Protein AF-A0A539ECC3-F1 (afdb_monomer)

Radius of gyration: 18.72 Å; Cα contacts (8 Å, |Δi|>4): 540; chains: 1; bounding box: 49×41×47 Å

Foldseek 3Di:
DPQPAQAFAPQVVVCVQQVHGADEAEAALLQAAPPPPDQPPDLQSQANCLRPVCRSVDDQLLVSVVVRVVVPPPDDDVQHQYEYEHEEHYPDAGDLVSVLSSLVSNVVHGNDQEYEYEYAPVNPDQSNQVSQLVSQDVRHAYEYEHAAQDQEDDPPGDPRHAYEYEAEQLDAFDPCSVVGDHLVRVLVSCQVHVGQEYEYEDNFDFAPDPSVVCVVVVNTDAQDLLNLLLSVLVSQLAHDSSYHYNQYDYSHDLVGTPDDPCSNPSVVSSVSNRVSCVVVVHHGPNNHD

pLDDT: mean 84.28, std 15.39, range [36.94, 98.12]

Nearest PDB structures (foldseek):
  6iaz-assembly1_A  TM=5.451E-01  e=3.038E-06  Methanocaldococcus infernus
  8ptx-assembly1_C  TM=6.416E-01  e=3.237E-05  Homo sapiens
  8avg-assembly1_C  TM=6.489E-01  e=8.435E-05  Mus musculus
  8pty-assembly1_C  TM=5.815E-01  e=1.843E-05  Homo sapiens

Secondary structure (DSSP, 8-state):
-----SS-BHHHHHHHHHSSPPEEEE---S---SS-PPTTSSHHHHHHHHH-TTTTSS--HHHHHHHHHHH--S---SS--EEEEE----SSPPPHHHHHHHHHHHTTSTTEEEEEEEE-GGG--HHHHHHHHTT-BTTBEEEEEESS--S---TT--TTSEEEEEE--S--SSTTTTSSPPHHHHHHHHHHH--SEEEEEP--EETTSHHHHHHHTT-S----HHHHHHHHHHHHHTS-TTSEEEEEE-SS-GGGEEE-GGGG-HHHHHHHHHHHHHHTT--TTTT--

Solvent-accessible surface area (backbone atoms only — not comparable to full-atom values): 15911 Å² total; per-residue (Å²): 130,87,76,85,74,44,54,46,42,40,70,59,50,48,21,66,75,70,74,45,75,59,49,77,43,71,39,48,59,52,58,60,40,79,67,83,66,66,90,63,80,41,58,52,52,40,32,41,36,67,53,24,80,49,66,54,76,50,69,58,45,37,52,45,50,53,51,56,56,64,67,59,81,71,77,84,58,98,72,50,41,24,30,39,32,29,61,54,54,42,89,51,80,74,57,67,69,55,53,49,54,32,50,62,34,42,70,73,37,84,41,59,31,31,40,39,45,33,39,52,49,94,56,69,41,66,68,54,43,55,58,51,37,73,69,40,48,97,78,24,52,33,29,48,30,23,65,39,70,62,98,64,73,70,94,82,59,52,85,81,39,41,36,30,28,24,38,49,59,46,62,49,62,53,99,51,32,86,74,38,44,47,32,66,53,40,21,50,48,48,56,73,60,61,43,49,28,40,27,33,49,56,52,66,33,44,65,91,41,75,60,29,57,36,43,78,68,69,73,37,71,80,70,50,68,67,60,52,15,42,51,50,29,62,27,37,20,36,24,56,62,80,34,25,35,38,84,70,34,76,85,47,35,74,95,41,51,75,25,45,76,64,77,79,38,62,68,61,50,55,51,42,27,44,49,38,19,54,78,66,78,44,33,38,24,74,62,40,129

Sequence (289 aa):
MKVDRRYHLFSDYLRTRFGDRLQRVTISGGLVCPADPEPGACDYCRISRAADPTWGRGAPPHEQIRRAVNFSKRKHHPEPHLQITIPRHTAAPPPLDHIEATLESIIRTPGVSVISFWTRTAWATHEVGLLLSRYVIPGRDIWLEVDEAPDSWPSDRPESLFYGVQVDLGLGPAPGAANGHSHELSAALVQQLKPNAVGIKAPAVVAGTAEARLWEAGKLPDVELEQFADRAAEFLERISREVVVNPLVLNAPFDSIVGPAWVHNRQKVEEAINLALEARGAVQGGKAG

Mean predicted aligned error: 6.95 Å

Structure (mmCIF, N/CA/C/O backbone):
data_AF-A0A539ECC3-F1
#
_entry.id   AF-A0A539ECC3-F1
#
loop_
_atom_site.group_PDB
_atom_site.id
_atom_site.type_symbol
_atom_site.label_atom_id
_atom_site.label_alt_id
_atom_site.label_comp_id
_atom_site.label_asym_id
_atom_site.label_entity_id
_atom_site.label_seq_id
_atom_site.pdbx_PDB_ins_code
_atom_site.Cartn_x
_atom_site.Cartn_y
_atom_site.Cartn_z
_atom_site.occupancy
_atom_site.B_iso_or_equiv
_atom_site.auth_seq_id
_atom_site.auth_comp_id
_atom_site.auth_asym_id
_atom_site.auth_atom_id
_atom_site.pdbx_PDB_model_num
ATOM 1 N N . MET A 1 1 ? -26.006 -7.488 3.683 1.00 37.28 1 MET A N 1
ATOM 2 C CA . MET A 1 1 ? -26.236 -6.097 4.127 1.00 37.28 1 MET A CA 1
ATOM 3 C C . MET A 1 1 ? -25.023 -5.291 3.677 1.00 37.28 1 MET A C 1
ATOM 5 O O . MET A 1 1 ? -23.920 -5.766 3.910 1.00 37.28 1 MET A O 1
ATOM 9 N N . LYS A 1 2 ? -25.179 -4.188 2.929 1.00 46.72 2 LYS A N 1
ATOM 10 C CA . LYS A 1 2 ? -24.033 -3.328 2.576 1.00 46.72 2 LYS A CA 1
ATOM 11 C C . LYS A 1 2 ? -23.577 -2.674 3.881 1.00 46.72 2 LYS A C 1
ATOM 13 O O . LYS A 1 2 ? -24.352 -1.926 4.462 1.00 46.72 2 LYS A O 1
ATOM 18 N N . VAL A 1 3 ? -22.398 -3.042 4.370 1.00 57.78 3 VAL A N 1
ATOM 19 C CA . VAL A 1 3 ? -21.787 -2.395 5.534 1.00 57.78 3 VAL A CA 1
ATOM 20 C C . VAL A 1 3 ? -21.547 -0.935 5.154 1.00 57.78 3 VAL A C 1
ATOM 22 O O . VAL A 1 3 ? -20.940 -0.678 4.112 1.00 57.78 3 VAL A O 1
ATOM 25 N N . ASP A 1 4 ? -22.070 0.001 5.943 1.00 76.06 4 ASP A N 1
ATOM 26 C CA . ASP A 1 4 ? -21.768 1.419 5.762 1.00 76.06 4 ASP A CA 1
ATOM 27 C C . ASP A 1 4 ? -20.286 1.627 6.095 1.00 76.06 4 ASP A C 1
ATOM 29 O O . ASP A 1 4 ? -19.858 1.414 7.236 1.00 76.06 4 ASP A O 1
ATOM 33 N N . ARG A 1 5 ? -19.475 1.904 5.068 1.00 86.62 5 ARG A N 1
ATOM 34 C CA . ARG A 1 5 ? -18.021 1.963 5.221 1.00 86.62 5 ARG A CA 1
ATOM 35 C C . ARG A 1 5 ? -17.627 3.286 5.861 1.00 86.62 5 ARG A C 1
ATOM 37 O O . ARG A 1 5 ? -17.858 4.355 5.306 1.00 86.62 5 ARG A O 1
ATOM 44 N N . ARG A 1 6 ? -16.941 3.200 6.999 1.00 95.44 6 ARG A N 1
ATOM 45 C CA . ARG A 1 6 ? -16.509 4.354 7.805 1.00 95.44 6 ARG A CA 1
ATOM 46 C C . ARG A 1 6 ? -15.153 4.935 7.392 1.00 95.44 6 ARG A C 1
ATOM 48 O O . ARG A 1 6 ? -14.667 5.865 8.033 1.00 95.44 6 ARG A O 1
ATOM 55 N N . TYR A 1 7 ? -14.541 4.401 6.337 1.00 96.75 7 TYR A N 1
ATOM 56 C CA . TYR A 1 7 ? -13.246 4.824 5.806 1.00 96.75 7 TYR A CA 1
ATOM 57 C C . TYR A 1 7 ? -13.187 4.652 4.279 1.00 96.75 7 TYR A C 1
ATOM 59 O O . TYR A 1 7 ? -13.938 3.869 3.691 1.00 96.75 7 TYR A O 1
ATOM 67 N N . HIS A 1 8 ? -12.298 5.398 3.626 1.00 96.12 8 HIS A N 1
ATOM 68 C CA . HIS A 1 8 ? -12.211 5.513 2.174 1.00 96.12 8 HIS A CA 1
ATOM 69 C C . HIS A 1 8 ? -11.395 4.359 1.582 1.00 96.12 8 HIS A C 1
ATOM 71 O O . HIS A 1 8 ? -10.190 4.461 1.369 1.00 96.12 8 HIS A O 1
ATOM 77 N N . LEU A 1 9 ? -12.039 3.217 1.338 1.00 96.25 9 LEU A N 1
ATOM 78 C CA . LEU A 1 9 ? -11.343 2.031 0.842 1.00 96.25 9 LEU A CA 1
ATOM 79 C C . LEU A 1 9 ? -10.807 2.221 -0.587 1.00 96.25 9 LEU A C 1
ATOM 81 O O . LEU A 1 9 ? -11.535 2.615 -1.497 1.00 96.25 9 LEU A O 1
ATOM 85 N N . PHE A 1 10 ? -9.558 1.807 -0.814 1.00 95.44 10 PHE A N 1
ATOM 86 C CA . PHE A 1 10 ? -8.890 1.927 -2.110 1.00 95.44 10 PHE A CA 1
ATOM 87 C C . PHE A 1 10 ? -9.624 1.213 -3.260 1.00 95.44 10 PHE A C 1
ATOM 89 O O . PHE A 1 10 ? -9.723 1.748 -4.360 1.00 95.44 10 PHE A O 1
ATOM 96 N N . SER A 1 11 ? -10.194 0.027 -3.035 1.00 92.81 11 SER A N 1
ATOM 97 C CA . SER A 1 11 ? -10.937 -0.676 -4.092 1.00 92.81 11 SER A CA 1
ATOM 98 C C . SER A 1 11 ? -12.259 0.008 -4.456 1.00 92.81 11 SER A C 1
ATOM 100 O O . SER A 1 11 ? -12.670 -0.061 -5.615 1.00 92.81 11 SER A O 1
ATOM 102 N N . ASP A 1 12 ? -12.902 0.694 -3.507 1.00 93.62 12 ASP A N 1
ATOM 103 C CA . ASP A 1 12 ? -14.116 1.472 -3.767 1.00 93.62 12 ASP A CA 1
ATOM 104 C C . ASP A 1 12 ? -13.785 2.792 -4.476 1.00 93.62 12 ASP A C 1
ATOM 106 O O . ASP A 1 12 ? -14.498 3.173 -5.408 1.00 93.62 12 ASP A O 1
ATOM 110 N N . TYR A 1 13 ? -12.658 3.425 -4.129 1.00 95.31 13 TYR A N 1
ATOM 111 C CA . TYR A 1 13 ? -12.102 4.548 -4.887 1.00 95.31 13 TYR A CA 1
ATOM 112 C C . TYR A 1 13 ? -11.865 4.170 -6.355 1.00 95.31 13 TYR A C 1
ATOM 114 O O . TYR A 1 13 ? -12.381 4.831 -7.255 1.00 95.31 13 TYR A O 1
ATOM 122 N N . LEU A 1 14 ? -11.144 3.071 -6.609 1.00 95.00 14 LEU A N 1
ATOM 123 C CA . LEU A 1 14 ? -10.832 2.629 -7.971 1.00 95.00 14 LEU A CA 1
ATOM 124 C C . LEU A 1 14 ? -12.102 2.285 -8.757 1.00 95.00 14 LEU A C 1
ATOM 126 O O . LEU A 1 14 ? -12.241 2.700 -9.905 1.00 95.00 14 LEU A O 1
ATOM 130 N N . ARG A 1 15 ? -13.066 1.597 -8.132 1.00 92.81 15 ARG A N 1
ATOM 131 C CA . ARG A 1 15 ? -14.358 1.315 -8.771 1.00 92.81 15 ARG A CA 1
ATOM 132 C C . ARG A 1 15 ? -15.098 2.595 -9.153 1.00 92.81 15 ARG A C 1
ATOM 134 O O . ARG A 1 15 ? -15.663 2.669 -10.236 1.00 92.81 15 ARG A O 1
ATOM 141 N N . THR A 1 16 ? -15.105 3.588 -8.270 1.00 93.69 16 THR A N 1
ATOM 142 C CA . THR A 1 16 ? -15.772 4.871 -8.526 1.00 93.69 16 THR A CA 1
ATOM 143 C C . THR A 1 16 ? -15.083 5.631 -9.657 1.00 93.69 16 THR A C 1
ATOM 145 O O . THR A 1 16 ? -15.748 6.168 -10.536 1.00 93.69 16 THR A O 1
ATOM 148 N N . ARG A 1 17 ? -13.747 5.635 -9.663 1.00 93.50 17 ARG A N 1
ATOM 149 C CA . ARG A 1 17 ? -12.928 6.356 -10.640 1.00 93.50 17 ARG A CA 1
ATOM 150 C C . ARG A 1 17 ? -13.009 5.781 -12.053 1.00 93.50 17 ARG A C 1
ATOM 152 O O . ARG A 1 17 ? -13.053 6.549 -13.007 1.00 93.50 17 ARG A O 1
ATOM 159 N N . PHE A 1 18 ? -13.016 4.458 -12.184 1.00 93.06 18 PHE A N 1
ATOM 160 C CA . PHE A 1 18 ? -13.001 3.778 -13.485 1.00 93.06 18 PHE A CA 1
ATOM 161 C C . PHE A 1 18 ? -14.372 3.231 -13.904 1.00 93.06 18 PHE A C 1
ATOM 163 O O . PHE A 1 18 ? -14.497 2.660 -14.979 1.00 93.06 18 PHE A O 1
ATOM 170 N N . GLY A 1 19 ? -15.406 3.400 -13.074 1.00 91.06 19 GLY A N 1
ATOM 171 C CA . GLY A 1 19 ? -16.780 2.980 -13.365 1.00 91.06 19 GLY A CA 1
ATOM 172 C C . GLY A 1 19 ? -17.059 1.483 -13.183 1.00 91.06 19 GLY A C 1
ATOM 173 O O . GLY A 1 19 ? -18.222 1.086 -13.192 1.00 91.06 19 GLY A O 1
ATOM 174 N N . ASP A 1 20 ? -16.036 0.650 -12.967 1.00 89.06 20 ASP A N 1
ATOM 175 C CA . ASP A 1 20 ? -16.184 -0.791 -12.738 1.00 89.06 20 ASP A CA 1
ATOM 176 C C . ASP A 1 20 ? -15.081 -1.346 -11.818 1.00 89.06 20 ASP A C 1
ATOM 178 O O . ASP A 1 20 ? -14.103 -0.679 -11.485 1.00 89.06 20 ASP A O 1
ATOM 182 N N . ARG A 1 21 ? -15.235 -2.588 -11.354 1.00 88.75 21 ARG A N 1
ATOM 183 C CA . ARG A 1 21 ? -14.239 -3.286 -10.542 1.00 88.75 21 ARG A CA 1
ATOM 184 C C . ARG A 1 21 ? -12.997 -3.604 -11.374 1.00 88.75 21 ARG A C 1
ATOM 186 O O . ARG A 1 21 ? -13.075 -4.336 -12.356 1.00 88.75 21 ARG A O 1
ATOM 193 N N . LEU A 1 22 ? -11.835 -3.200 -10.870 1.00 91.19 22 LEU A N 1
ATOM 194 C CA . LEU A 1 22 ? -10.554 -3.583 -11.455 1.00 91.19 22 LEU A CA 1
ATOM 195 C C . LEU A 1 22 ? -10.175 -5.021 -11.070 1.00 91.19 22 LEU A C 1
ATOM 197 O O . LEU A 1 22 ? -10.243 -5.409 -9.899 1.00 91.19 22 LEU A O 1
ATOM 201 N N . GLN A 1 23 ? -9.732 -5.811 -12.046 1.00 90.12 23 GLN A N 1
ATOM 202 C CA . GLN A 1 23 ? -9.037 -7.071 -11.800 1.00 90.12 23 GLN A CA 1
ATOM 203 C C . GLN A 1 23 ? -7.577 -6.770 -11.463 1.00 90.12 23 GLN A C 1
ATOM 205 O O . GLN A 1 23 ? -6.833 -6.232 -12.283 1.00 90.12 23 GLN A O 1
ATOM 210 N N . ARG A 1 24 ? -7.155 -7.145 -10.254 1.00 89.69 24 ARG A N 1
ATOM 211 C CA . ARG A 1 24 ? -5.758 -7.014 -9.845 1.00 89.69 24 ARG A CA 1
ATOM 212 C C . ARG A 1 24 ? -4.924 -8.146 -10.433 1.00 89.69 24 ARG A C 1
ATOM 214 O O . ARG A 1 24 ? -5.290 -9.315 -10.312 1.00 89.69 24 ARG A O 1
ATOM 221 N N . VAL A 1 25 ? -3.800 -7.787 -11.035 1.00 89.12 25 VAL A N 1
ATOM 222 C CA . VAL A 1 25 ? -2.808 -8.710 -11.577 1.00 89.12 25 VAL A CA 1
ATOM 223 C C . VAL A 1 25 ? -1.447 -8.304 -11.033 1.00 89.12 25 VAL A C 1
ATOM 225 O O . VAL A 1 25 ? -0.961 -7.211 -11.309 1.00 89.12 25 VAL A O 1
ATOM 228 N N . THR A 1 26 ? -0.834 -9.185 -10.252 1.00 87.00 26 THR A N 1
ATOM 229 C CA . THR A 1 26 ? 0.534 -8.999 -9.764 1.00 87.00 26 THR A CA 1
ATOM 230 C C . THR A 1 26 ? 1.491 -9.670 -10.738 1.00 87.00 26 THR A C 1
ATOM 232 O O . THR A 1 26 ? 1.274 -10.827 -11.095 1.00 87.00 26 THR A O 1
ATOM 235 N N . ILE A 1 27 ? 2.531 -8.959 -11.165 1.00 85.06 27 ILE A N 1
ATOM 236 C CA . ILE A 1 27 ? 3.562 -9.488 -12.066 1.00 85.06 27 ILE A CA 1
ATOM 237 C C . ILE A 1 27 ? 4.947 -9.205 -11.506 1.00 85.06 27 ILE A C 1
ATOM 239 O O . ILE A 1 27 ? 5.128 -8.255 -10.752 1.00 85.06 27 ILE A O 1
ATOM 243 N N . SER A 1 28 ? 5.941 -9.972 -11.939 1.00 77.44 28 SER A N 1
ATOM 244 C CA . SER A 1 28 ? 7.324 -9.521 -11.858 1.00 77.44 28 SER A CA 1
ATOM 245 C C . SER A 1 28 ? 7.576 -8.514 -12.957 1.00 77.44 28 SER A C 1
ATOM 247 O O . SER A 1 28 ? 7.447 -8.830 -14.141 1.00 77.44 28 SER A O 1
ATOM 249 N N . GLY A 1 29 ? 7.978 -7.303 -12.576 1.00 71.25 29 GLY A N 1
ATOM 250 C CA . GLY A 1 29 ? 8.421 -6.288 -13.533 1.00 71.25 29 GLY A CA 1
ATOM 251 C C . GLY A 1 29 ? 9.675 -6.694 -14.323 1.00 71.25 29 GLY A C 1
ATOM 252 O O . GLY A 1 29 ? 10.209 -5.888 -15.068 1.00 71.25 29 GLY A O 1
ATOM 253 N N . GLY A 1 30 ? 10.212 -7.907 -14.138 1.00 63.94 30 GLY A N 1
ATOM 254 C CA . GLY A 1 30 ? 11.493 -8.321 -14.711 1.00 63.94 30 GLY A CA 1
ATOM 255 C C . GLY A 1 30 ? 12.685 -7.586 -14.093 1.00 63.94 30 GLY A C 1
ATOM 256 O O . GLY A 1 30 ? 13.795 -7.708 -14.593 1.00 63.94 30 GLY A O 1
ATOM 257 N N . LEU A 1 31 ? 12.457 -6.812 -13.028 1.00 64.00 31 LEU A N 1
ATOM 258 C CA . LEU A 1 31 ? 13.454 -6.043 -12.292 1.00 64.00 31 LEU A CA 1
ATOM 259 C C . LEU A 1 31 ? 14.265 -7.026 -11.436 1.00 64.00 31 LEU A C 1
ATOM 261 O O . LEU A 1 31 ? 13.856 -7.389 -10.331 1.00 64.00 31 LEU A O 1
ATOM 265 N N . VAL A 1 32 ? 15.374 -7.528 -11.978 1.00 55.41 32 VAL A N 1
ATOM 266 C CA . VAL A 1 32 ? 16.219 -8.516 -11.294 1.00 55.41 32 VAL A CA 1
ATOM 267 C C . VAL A 1 32 ? 17.045 -7.819 -10.217 1.00 55.41 32 VAL A C 1
ATOM 269 O O . VAL A 1 32 ? 17.655 -6.778 -10.449 1.00 55.41 32 VAL A O 1
ATOM 272 N N . CYS A 1 33 ? 17.058 -8.388 -9.013 1.00 53.94 33 CYS A N 1
ATOM 273 C CA . CYS A 1 33 ? 17.937 -7.927 -7.946 1.00 53.94 33 CYS A CA 1
ATOM 274 C C . CYS A 1 33 ? 19.409 -8.056 -8.387 1.00 53.94 33 CYS A C 1
ATOM 276 O O . CYS A 1 33 ? 19.789 -9.139 -8.823 1.00 53.94 33 CYS A O 1
ATOM 278 N N . PRO A 1 34 ? 20.239 -7.001 -8.279 1.00 52.62 34 PRO A N 1
ATOM 279 C CA . PRO A 1 34 ? 21.637 -7.074 -8.710 1.00 52.62 34 PRO A CA 1
ATOM 280 C C . PRO A 1 34 ? 22.526 -7.820 -7.715 1.00 52.62 34 PRO A C 1
ATOM 282 O O . PRO A 1 34 ? 23.537 -8.396 -8.106 1.00 52.62 34 PRO A O 1
ATOM 285 N N . ALA A 1 35 ? 22.142 -7.852 -6.435 1.00 50.84 35 ALA A N 1
ATOM 286 C CA . ALA A 1 35 ? 22.628 -8.906 -5.564 1.00 50.84 35 ALA A CA 1
ATOM 287 C C . ALA A 1 35 ? 22.011 -10.211 -6.080 1.00 50.84 35 ALA A C 1
ATOM 289 O O . ALA A 1 35 ? 20.793 -10.269 -6.248 1.00 50.84 35 ALA A O 1
ATOM 290 N N . ASP A 1 36 ? 22.825 -11.231 -6.315 1.00 52.00 36 ASP A N 1
ATOM 291 C CA . ASP A 1 36 ? 22.389 -12.614 -6.516 1.00 52.00 36 ASP A CA 1
ATOM 292 C C . ASP A 1 36 ? 22.433 -13.311 -5.141 1.00 52.00 36 ASP A C 1
ATOM 294 O O . ASP A 1 36 ? 23.343 -14.101 -4.888 1.00 52.00 36 ASP A O 1
ATOM 298 N N . PRO A 1 37 ? 21.581 -12.940 -4.153 1.00 51.31 37 PRO A N 1
ATOM 299 C CA . PRO A 1 37 ? 21.626 -13.605 -2.866 1.00 51.31 37 PRO A CA 1
ATOM 300 C C . PRO A 1 37 ? 21.169 -15.050 -3.057 1.00 51.31 37 PRO A C 1
ATOM 302 O O . PRO A 1 37 ? 20.355 -15.349 -3.940 1.00 51.31 37 PRO A O 1
ATOM 305 N N . GLU A 1 38 ? 21.642 -15.940 -2.186 1.00 55.97 38 GLU A N 1
ATOM 306 C CA . GLU A 1 38 ? 21.111 -17.297 -2.123 1.00 55.97 38 GLU A CA 1
ATOM 307 C C . GLU A 1 38 ? 19.568 -17.264 -2.134 1.00 55.97 38 GLU A C 1
ATOM 309 O O . GLU A 1 38 ? 18.951 -16.470 -1.407 1.00 55.97 38 GLU A O 1
ATOM 314 N N . PRO A 1 39 ? 18.914 -18.087 -2.973 1.00 52.12 39 PRO A N 1
ATOM 315 C CA . PRO A 1 39 ? 17.462 -18.148 -3.043 1.00 52.12 39 PRO A CA 1
ATOM 316 C C . PRO A 1 39 ? 16.820 -18.265 -1.651 1.00 52.12 39 PRO A C 1
ATOM 318 O O . PRO A 1 39 ? 17.009 -19.254 -0.954 1.00 52.12 39 PRO A O 1
ATOM 321 N N . GLY A 1 40 ? 16.027 -17.261 -1.258 1.00 54.34 40 GLY A N 1
ATOM 322 C CA . GLY A 1 40 ? 15.296 -17.261 0.017 1.00 54.34 40 GLY A CA 1
ATOM 323 C C . GLY A 1 40 ? 15.997 -16.574 1.196 1.00 54.34 40 GLY A C 1
ATOM 324 O O . GLY A 1 40 ? 15.403 -16.529 2.276 1.00 54.34 40 GLY A O 1
ATOM 325 N N . ALA A 1 41 ? 17.183 -15.989 0.987 1.00 57.25 41 ALA A N 1
ATOM 326 C CA . ALA A 1 41 ? 17.947 -15.279 2.018 1.00 57.25 41 ALA A CA 1
ATOM 327 C C . ALA A 1 41 ? 17.287 -13.982 2.533 1.00 57.25 41 ALA A C 1
ATOM 329 O O . ALA A 1 41 ? 17.654 -13.491 3.597 1.00 57.25 41 ALA A O 1
ATOM 330 N N . CYS A 1 42 ? 16.305 -13.422 1.816 1.00 64.19 42 CYS A N 1
ATOM 331 C CA . CYS A 1 42 ? 15.507 -12.290 2.292 1.00 64.19 42 CYS A CA 1
ATOM 332 C C . CYS A 1 42 ? 14.020 -12.453 1.947 1.00 64.19 42 CYS A C 1
ATOM 334 O O . CYS A 1 42 ? 13.670 -13.081 0.942 1.00 64.19 42 CYS A O 1
ATOM 336 N N . ASP A 1 43 ? 13.136 -11.851 2.751 1.00 57.03 43 ASP A N 1
ATOM 337 C CA . ASP A 1 43 ? 11.678 -11.893 2.529 1.00 57.03 43 ASP A CA 1
ATOM 338 C C . ASP A 1 43 ? 11.289 -11.327 1.166 1.00 57.03 43 ASP A C 1
ATOM 340 O O . ASP A 1 43 ? 10.383 -11.818 0.494 1.00 57.03 43 ASP A O 1
ATOM 344 N N . TYR A 1 44 ? 12.073 -10.362 0.696 1.00 60.34 44 TYR A N 1
ATOM 345 C CA . TYR A 1 44 ? 11.970 -9.820 -0.642 1.00 60.34 44 TYR A CA 1
ATOM 346 C C . TYR A 1 44 ? 12.132 -10.903 -1.739 1.00 60.34 44 TYR A C 1
ATOM 348 O O . TYR A 1 44 ? 11.271 -11.042 -2.618 1.00 60.34 44 TYR A O 1
ATOM 356 N N . CYS A 1 45 ? 13.189 -11.721 -1.665 1.00 57.47 45 CYS A N 1
ATOM 357 C CA . CYS A 1 45 ? 13.391 -12.830 -2.596 1.00 57.47 45 CYS A CA 1
ATOM 358 C C . CYS A 1 45 ? 12.237 -13.827 -2.569 1.00 57.47 45 CYS A C 1
ATOM 360 O O . CYS A 1 45 ? 11.916 -14.421 -3.597 1.00 57.47 45 CYS A O 1
ATOM 362 N N . ARG A 1 46 ? 11.572 -13.979 -1.425 1.00 62.25 46 ARG A N 1
ATOM 363 C CA . ARG A 1 46 ? 10.392 -14.836 -1.311 1.00 62.25 46 ARG A CA 1
ATOM 364 C C . ARG A 1 46 ? 9.195 -14.212 -2.035 1.00 62.25 46 ARG A C 1
ATOM 366 O O . ARG A 1 46 ? 8.610 -14.898 -2.869 1.00 62.25 46 ARG A O 1
ATOM 373 N N . ILE A 1 47 ? 8.883 -12.921 -1.818 1.00 60.50 47 ILE A N 1
ATOM 374 C CA . ILE A 1 47 ? 7.786 -12.194 -2.513 1.00 60.50 47 ILE A CA 1
ATOM 375 C C . ILE A 1 47 ? 7.951 -12.281 -4.023 1.00 60.50 47 ILE A C 1
ATOM 377 O O . ILE A 1 47 ? 7.025 -12.657 -4.740 1.00 60.50 47 ILE A O 1
ATOM 381 N N . SER A 1 48 ? 9.147 -11.950 -4.506 1.00 57.31 48 SER A N 1
ATOM 382 C CA . SER A 1 48 ? 9.422 -11.944 -5.938 1.00 57.31 48 SER A CA 1
ATOM 383 C C . SER A 1 48 ? 9.377 -13.328 -6.558 1.00 57.31 48 SER A C 1
ATOM 385 O O . SER A 1 48 ? 8.847 -13.449 -7.652 1.00 57.31 48 SER A O 1
ATOM 387 N N . ARG A 1 49 ? 9.848 -14.377 -5.870 1.00 61.38 49 ARG A N 1
ATOM 388 C CA . ARG A 1 49 ? 9.728 -15.757 -6.373 1.00 61.38 49 ARG A CA 1
ATOM 389 C C . ARG A 1 49 ? 8.293 -16.266 -6.384 1.00 61.38 49 ARG A C 1
ATOM 391 O O . ARG A 1 49 ? 7.947 -17.047 -7.261 1.00 61.38 49 ARG A O 1
ATOM 398 N N . ALA A 1 50 ? 7.459 -15.836 -5.441 1.00 63.09 50 ALA A N 1
ATOM 399 C CA . ALA A 1 50 ? 6.038 -16.167 -5.468 1.00 63.09 50 ALA A CA 1
ATOM 400 C C . ALA A 1 50 ? 5.304 -15.456 -6.615 1.00 63.09 50 ALA A C 1
ATOM 402 O O . ALA A 1 50 ? 4.468 -16.067 -7.274 1.00 63.09 50 ALA A O 1
ATOM 403 N N . ALA A 1 51 ? 5.633 -14.185 -6.878 1.00 59.53 51 ALA A N 1
ATOM 404 C CA . ALA A 1 51 ? 5.078 -13.436 -8.007 1.00 59.53 51 ALA A CA 1
ATOM 405 C C . ALA A 1 51 ? 5.633 -13.913 -9.366 1.00 59.53 51 ALA A C 1
ATOM 407 O O . ALA A 1 51 ? 4.926 -13.876 -10.370 1.00 59.53 51 ALA A O 1
ATOM 408 N N . ASP A 1 52 ? 6.886 -14.368 -9.395 1.00 59.28 52 ASP A N 1
ATOM 409 C CA . ASP A 1 52 ? 7.600 -14.863 -10.570 1.00 59.28 52 ASP A CA 1
ATOM 410 C C . ASP A 1 52 ? 8.600 -15.962 -10.181 1.00 59.28 52 ASP A C 1
ATOM 412 O O . ASP A 1 52 ? 9.757 -15.681 -9.838 1.00 59.28 52 ASP A O 1
ATOM 416 N N . PRO A 1 53 ? 8.185 -17.238 -10.289 1.00 59.09 53 PRO A N 1
ATOM 417 C CA . PRO A 1 53 ? 9.040 -18.388 -9.994 1.00 59.09 53 PRO A CA 1
ATOM 418 C C . PRO A 1 53 ? 10.319 -18.433 -10.839 1.00 59.09 53 PRO A C 1
ATOM 420 O O . PRO A 1 53 ? 11.282 -19.108 -10.474 1.00 59.09 53 PRO A O 1
ATOM 423 N N . THR A 1 54 ? 10.331 -17.715 -11.965 1.00 54.56 54 THR A N 1
ATOM 424 C CA . THR A 1 54 ? 11.433 -17.656 -12.926 1.00 54.56 54 THR A CA 1
ATOM 425 C C . THR A 1 54 ? 12.388 -16.477 -12.712 1.00 54.56 54 THR A C 1
ATOM 427 O O . THR A 1 54 ? 13.419 -16.425 -13.381 1.00 54.56 54 THR A O 1
ATOM 430 N N . TRP A 1 55 ? 12.128 -15.591 -11.741 1.00 52.56 55 TRP A N 1
ATOM 431 C CA . TRP A 1 55 ? 13.055 -14.540 -11.287 1.00 52.56 55 TRP A CA 1
ATOM 432 C C . TRP A 1 55 ? 13.613 -13.667 -12.427 1.00 52.56 55 TRP A C 1
ATOM 434 O O . TRP A 1 55 ? 14.823 -13.568 -12.629 1.00 52.56 55 TRP A O 1
ATOM 444 N N . GLY A 1 56 ? 12.737 -13.094 -13.251 1.00 52.50 56 GLY A N 1
ATOM 445 C CA . GLY A 1 56 ? 13.124 -12.250 -14.387 1.00 52.50 56 GLY A CA 1
ATOM 446 C C . GLY A 1 56 ? 13.729 -13.001 -15.581 1.00 52.50 56 GLY A C 1
ATOM 447 O O . GLY A 1 56 ? 13.812 -12.431 -16.663 1.00 52.50 56 GLY A O 1
ATOM 448 N N . ARG A 1 57 ? 14.034 -14.303 -15.455 1.00 54.97 57 ARG A N 1
ATOM 449 C CA . ARG A 1 57 ? 14.240 -15.225 -16.596 1.00 54.97 57 ARG A CA 1
ATOM 450 C C . ARG A 1 57 ? 12.913 -15.768 -17.146 1.00 54.97 57 ARG A C 1
ATO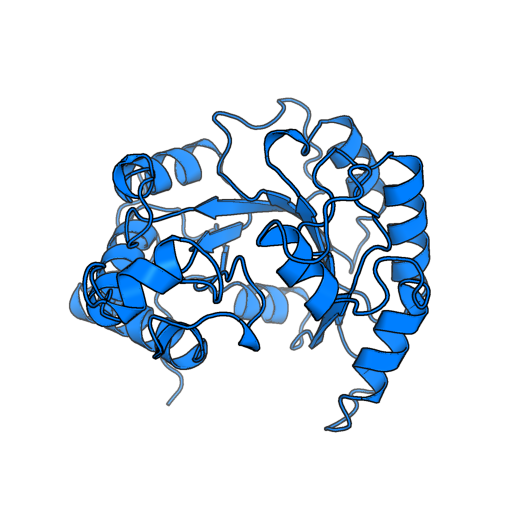M 452 O O . ARG A 1 57 ? 12.875 -16.808 -17.801 1.00 54.97 57 ARG A O 1
ATOM 459 N N . GLY A 1 58 ? 11.822 -15.095 -16.794 1.00 63.84 58 GLY A N 1
ATOM 460 C CA . GLY A 1 58 ? 10.453 -15.468 -17.090 1.00 63.84 58 GLY A CA 1
ATOM 461 C C . GLY A 1 58 ? 9.894 -14.846 -18.353 1.00 63.84 58 GLY A C 1
ATOM 462 O O . GLY A 1 58 ? 10.591 -14.249 -19.168 1.00 63.84 58 GLY A O 1
ATOM 463 N N . ALA A 1 59 ? 8.580 -14.984 -18.486 1.00 73.69 59 ALA A N 1
ATOM 464 C CA . ALA A 1 59 ? 7.827 -14.344 -19.547 1.00 73.69 59 ALA A CA 1
ATOM 465 C C . ALA A 1 59 ? 7.910 -12.806 -19.411 1.00 73.69 59 ALA A C 1
ATOM 467 O O . ALA A 1 59 ? 7.890 -12.297 -18.284 1.00 73.69 59 ALA A O 1
ATOM 468 N N . PRO A 1 60 ? 7.951 -12.044 -20.516 1.00 82.69 60 PRO A N 1
ATOM 469 C CA . PRO A 1 60 ? 7.903 -10.585 -20.451 1.00 82.69 60 PRO A CA 1
ATOM 470 C C . PRO A 1 60 ? 6.608 -10.098 -19.762 1.00 82.69 60 PRO A C 1
ATOM 472 O O . PRO A 1 60 ? 5.598 -10.809 -19.807 1.00 82.69 60 PRO A O 1
ATOM 475 N N . PRO A 1 61 ? 6.589 -8.886 -19.163 1.00 87.94 61 PRO A N 1
ATOM 476 C CA . PRO A 1 61 ? 5.445 -8.373 -18.397 1.00 87.94 61 PRO A CA 1
ATOM 477 C C . PRO A 1 61 ? 4.074 -8.543 -19.072 1.00 87.94 61 PRO A C 1
ATOM 479 O O . PRO A 1 61 ? 3.155 -9.082 -18.458 1.00 87.94 61 PRO A O 1
ATOM 482 N N . HIS A 1 62 ? 3.932 -8.184 -20.355 1.00 88.81 62 HIS A N 1
ATOM 483 C CA . HIS A 1 62 ? 2.677 -8.377 -21.100 1.00 88.81 62 HIS A CA 1
ATOM 484 C C . HIS A 1 62 ? 2.210 -9.839 -21.157 1.00 88.81 62 HIS A C 1
ATOM 486 O O . HIS A 1 62 ? 1.012 -10.122 -21.116 1.00 88.81 62 HIS A O 1
ATOM 492 N N . GLU A 1 63 ? 3.135 -10.797 -21.239 1.00 86.19 63 GLU A N 1
ATOM 493 C CA . GLU A 1 63 ? 2.783 -12.208 -21.268 1.00 86.19 63 GLU A CA 1
ATOM 494 C C . GLU A 1 63 ? 2.380 -12.715 -19.877 1.00 86.19 63 GLU A C 1
ATOM 496 O O . GLU A 1 63 ? 1.426 -13.490 -19.773 1.00 86.19 63 GLU A O 1
ATOM 501 N N . GLN A 1 64 ? 3.038 -12.246 -18.810 1.00 86.50 64 GLN A N 1
ATOM 502 C CA . GLN A 1 64 ? 2.606 -12.524 -17.436 1.00 86.50 64 GLN A CA 1
ATOM 503 C C . GLN A 1 64 ? 1.168 -12.036 -17.214 1.00 86.50 64 GLN A C 1
ATOM 505 O O . GLN A 1 64 ? 0.329 -12.804 -16.737 1.00 86.50 64 GLN A O 1
ATOM 510 N N . ILE A 1 65 ? 0.853 -10.812 -17.659 1.00 88.44 65 ILE A N 1
ATOM 511 C CA . ILE A 1 65 ? -0.502 -10.248 -17.583 1.00 88.44 65 ILE A CA 1
ATOM 512 C C . ILE A 1 65 ? -1.486 -11.121 -18.363 1.00 88.44 65 ILE A C 1
ATOM 514 O O . ILE A 1 65 ? -2.489 -11.567 -17.807 1.00 88.44 65 ILE A O 1
ATOM 518 N N . ARG A 1 66 ? -1.181 -11.436 -19.628 1.00 85.81 66 ARG A N 1
ATOM 519 C CA . ARG A 1 66 ? -2.029 -12.283 -20.480 1.00 85.81 66 ARG A CA 1
ATOM 520 C C . ARG A 1 66 ? -2.326 -13.636 -19.829 1.00 85.81 66 ARG A C 1
ATOM 522 O O . ARG A 1 66 ? -3.467 -14.093 -19.849 1.00 85.81 66 ARG A O 1
ATOM 529 N N . ARG A 1 67 ? -1.310 -14.295 -19.260 1.00 85.25 67 ARG A N 1
ATOM 530 C CA . ARG A 1 67 ? -1.461 -15.588 -18.573 1.00 85.25 67 ARG A CA 1
ATOM 531 C C . ARG A 1 67 ? -2.348 -15.455 -17.333 1.00 85.25 67 ARG A C 1
ATOM 533 O O . ARG A 1 67 ? -3.263 -16.259 -17.174 1.00 85.25 67 ARG A O 1
ATOM 540 N N . ALA A 1 68 ? -2.128 -14.431 -16.508 1.00 83.12 68 ALA A N 1
ATOM 541 C CA . ALA A 1 68 ? -2.916 -14.186 -15.301 1.00 83.12 68 ALA A CA 1
ATOM 542 C C . ALA A 1 68 ? -4.390 -13.868 -15.610 1.00 83.12 68 ALA A C 1
ATOM 544 O O . ALA A 1 68 ? -5.290 -14.406 -14.962 1.00 83.12 68 ALA A O 1
ATOM 545 N N . VAL A 1 69 ? -4.650 -13.054 -16.638 1.00 81.44 69 VAL A N 1
ATOM 546 C CA . VAL A 1 69 ? -6.011 -12.733 -17.092 1.00 81.44 69 VAL A CA 1
ATOM 547 C C . VAL A 1 69 ? -6.719 -13.990 -17.608 1.00 81.44 69 VAL A C 1
ATOM 549 O O . VAL A 1 69 ? -7.816 -14.295 -17.145 1.00 81.44 69 VAL A O 1
ATOM 552 N N . ASN A 1 70 ? -6.066 -14.786 -18.464 1.00 76.38 70 ASN A N 1
ATOM 553 C CA . ASN A 1 70 ? -6.642 -16.022 -19.015 1.00 76.38 70 ASN A CA 1
ATOM 554 C C . ASN A 1 70 ? -6.891 -17.114 -17.960 1.00 76.38 70 ASN A C 1
ATOM 556 O O . ASN A 1 70 ? -7.812 -17.922 -18.104 1.00 76.38 70 ASN A O 1
ATOM 560 N N . PHE A 1 71 ? -6.067 -17.176 -16.910 1.00 65.56 71 PHE A N 1
ATOM 561 C CA . PHE A 1 71 ? -6.238 -18.145 -15.825 1.00 65.56 71 PHE A CA 1
ATOM 562 C C . PHE A 1 71 ? -7.468 -17.835 -14.960 1.00 65.56 71 PHE A C 1
ATOM 564 O O . PHE A 1 71 ? -8.112 -18.750 -14.440 1.00 65.56 71 PHE A O 1
ATOM 571 N N . SER A 1 72 ? -7.858 -16.561 -14.865 1.00 61.88 72 SER A N 1
ATOM 572 C CA . SER A 1 72 ? -9.073 -16.107 -14.184 1.00 61.88 72 SER A CA 1
ATOM 573 C C . SER A 1 72 ? -10.328 -16.437 -15.015 1.00 61.88 72 SER A C 1
ATOM 575 O O . SER A 1 72 ? -11.039 -15.567 -15.504 1.00 61.88 72 SER A O 1
ATOM 577 N N . LYS A 1 73 ? -10.625 -17.731 -15.194 1.00 51.56 73 LYS A N 1
ATOM 578 C CA . LYS A 1 73 ? -11.723 -18.298 -16.011 1.00 51.56 73 LYS A CA 1
ATOM 579 C C . LYS A 1 73 ? -13.157 -17.926 -15.567 1.00 51.56 73 LYS A C 1
ATOM 581 O O . LYS A 1 73 ? -14.110 -18.595 -15.965 1.00 51.56 73 LYS A O 1
ATOM 586 N N . ARG A 1 74 ? -13.375 -16.906 -14.730 1.00 48.88 74 ARG A N 1
ATOM 587 C CA . ARG A 1 74 ? -14.711 -16.544 -14.221 1.00 48.88 74 ARG A CA 1
ATOM 588 C C . ARG A 1 74 ? -15.140 -15.160 -14.706 1.00 48.88 74 ARG A C 1
ATOM 590 O O . ARG A 1 74 ? -14.742 -14.155 -14.135 1.00 48.88 74 ARG A O 1
ATOM 597 N N . LYS A 1 75 ? -16.051 -15.183 -15.690 1.00 50.25 75 LYS A N 1
ATOM 598 C CA . LYS A 1 75 ? -16.836 -14.063 -16.246 1.00 50.25 75 LYS A CA 1
ATOM 599 C C . LYS A 1 75 ? -15.981 -12.979 -16.909 1.00 50.25 75 LYS A C 1
ATOM 601 O O . LYS A 1 75 ? -15.593 -12.006 -16.276 1.00 50.25 75 LYS A O 1
ATOM 606 N N . HIS A 1 76 ? -15.732 -13.144 -18.206 1.00 54.19 76 HIS A N 1
ATOM 607 C CA . HIS A 1 76 ? -15.139 -12.087 -19.018 1.00 54.19 76 HIS A CA 1
ATOM 608 C C . HIS A 1 76 ? -16.130 -10.922 -19.130 1.00 54.19 76 HIS A C 1
ATOM 610 O O . HIS A 1 76 ? -17.203 -11.081 -19.712 1.00 54.19 76 HIS A O 1
ATOM 616 N N . HIS A 1 77 ? -15.756 -9.762 -18.588 1.00 55.12 77 HIS A N 1
ATOM 617 C CA . HIS A 1 77 ? -16.121 -8.509 -19.239 1.00 55.12 77 HIS A CA 1
ATOM 618 C C . HIS A 1 77 ? -15.315 -8.440 -20.544 1.00 55.12 77 HIS A C 1
ATOM 620 O O . HIS A 1 77 ? -14.135 -8.795 -20.526 1.00 55.12 77 HIS A O 1
ATOM 626 N N . PRO A 1 78 ? -15.923 -8.037 -21.671 1.00 58.75 78 PRO A N 1
ATOM 627 C CA . PRO A 1 78 ? -15.221 -7.936 -22.950 1.00 58.75 78 PRO A CA 1
ATOM 628 C C . PRO A 1 78 ? -14.038 -6.953 -22.898 1.00 58.75 78 PRO A C 1
ATOM 630 O O . PRO A 1 78 ? -13.077 -7.130 -23.638 1.00 58.75 78 PRO A O 1
ATOM 633 N N . GLU A 1 79 ? -14.066 -5.992 -21.969 1.00 68.06 79 GLU A N 1
ATOM 634 C CA . GLU A 1 79 ? -12.995 -5.024 -21.717 1.00 68.06 79 GLU A CA 1
ATOM 635 C C . GLU A 1 79 ? -12.734 -4.913 -20.202 1.00 68.06 79 GLU A C 1
ATOM 637 O O . GLU A 1 79 ? -13.328 -4.074 -19.527 1.00 68.06 79 GLU A O 1
ATOM 642 N N . PRO A 1 80 ? -11.922 -5.804 -19.602 1.00 77.69 80 PRO A N 1
ATOM 643 C CA . PRO A 1 80 ? -11.671 -5.759 -18.168 1.00 77.69 80 PRO A CA 1
ATOM 644 C C . PRO A 1 80 ? -10.761 -4.577 -17.818 1.00 77.69 80 PRO A C 1
ATOM 646 O O . PRO A 1 80 ? -9.676 -4.436 -18.381 1.00 77.69 80 PRO A O 1
ATOM 649 N N . HIS A 1 81 ? -11.150 -3.774 -16.827 1.00 90.12 81 HIS A N 1
ATOM 650 C CA . HIS A 1 81 ? -10.231 -2.822 -16.210 1.00 90.12 81 HIS A CA 1
ATOM 651 C C . HIS A 1 81 ? -9.203 -3.583 -15.364 1.00 90.12 81 HIS A C 1
ATOM 653 O O . HIS A 1 81 ? -9.561 -4.336 -14.455 1.00 90.12 81 HIS A O 1
ATOM 659 N N . LEU A 1 82 ? -7.918 -3.403 -15.654 1.00 94.00 82 LEU A N 1
ATOM 660 C CA . LEU A 1 82 ? -6.819 -4.087 -14.978 1.00 94.00 82 LEU A CA 1
ATOM 661 C C . LEU A 1 82 ? -6.058 -3.121 -14.069 1.00 94.00 82 LEU A C 1
ATOM 663 O O . LEU A 1 82 ? -5.676 -2.023 -14.486 1.00 94.00 82 LEU A O 1
ATOM 667 N N . GLN A 1 83 ? -5.790 -3.575 -12.845 1.00 95.38 83 GLN A N 1
ATOM 668 C CA . GLN A 1 83 ? -4.783 -2.997 -11.959 1.00 95.38 83 GLN A CA 1
ATOM 669 C C . GLN A 1 83 ? -3.550 -3.896 -11.985 1.00 95.38 83 GLN A C 1
ATOM 671 O O . GLN A 1 83 ? -3.566 -4.987 -11.412 1.00 95.38 83 GLN A O 1
ATOM 676 N N . ILE A 1 84 ? -2.479 -3.436 -12.619 1.00 95.19 84 ILE A N 1
ATOM 677 C CA . ILE A 1 84 ? -1.199 -4.136 -12.628 1.00 95.19 84 ILE A CA 1
ATOM 678 C C . ILE A 1 84 ? -0.403 -3.694 -11.408 1.00 95.19 84 ILE A C 1
ATOM 680 O O . ILE A 1 84 ? -0.196 -2.504 -11.201 1.00 95.19 84 ILE A O 1
ATOM 684 N N . THR A 1 85 ? 0.026 -4.635 -10.576 1.00 91.69 85 THR A N 1
ATOM 685 C CA . THR A 1 85 ? 0.888 -4.359 -9.425 1.00 91.69 85 THR A CA 1
ATOM 686 C C . THR A 1 85 ? 2.259 -4.971 -9.669 1.00 91.69 85 THR A C 1
ATOM 688 O O . THR A 1 85 ? 2.383 -6.183 -9.838 1.00 91.69 85 THR A O 1
ATOM 691 N N . ILE A 1 86 ? 3.275 -4.116 -9.677 1.00 89.00 86 ILE A N 1
ATOM 692 C CA . ILE A 1 86 ? 4.686 -4.487 -9.654 1.00 89.00 86 ILE A CA 1
ATOM 693 C C . ILE A 1 86 ? 5.104 -4.359 -8.184 1.00 89.00 86 ILE A C 1
ATOM 695 O O . ILE A 1 86 ? 5.248 -3.229 -7.711 1.00 89.00 86 ILE A O 1
ATOM 699 N N . PRO A 1 87 ? 5.194 -5.461 -7.416 1.00 81.31 87 PRO A N 1
ATOM 700 C CA . PRO A 1 87 ? 5.587 -5.401 -6.016 1.00 81.31 87 PRO A CA 1
ATOM 701 C C . PRO A 1 87 ? 7.039 -4.929 -5.881 1.00 81.31 87 PRO A C 1
ATOM 703 O O . PRO A 1 87 ? 7.777 -4.827 -6.859 1.00 81.31 87 PRO A O 1
ATOM 706 N N . ARG A 1 88 ? 7.467 -4.661 -4.643 1.00 74.62 88 ARG A N 1
ATOM 707 C CA . ARG A 1 88 ? 8.865 -4.337 -4.354 1.00 74.62 88 ARG A CA 1
ATOM 708 C C . ARG A 1 88 ? 9.728 -5.484 -4.869 1.00 74.62 88 ARG A C 1
ATOM 710 O O . ARG A 1 88 ? 9.640 -6.590 -4.331 1.00 74.62 88 ARG A O 1
ATOM 717 N N . HIS A 1 89 ? 10.494 -5.210 -5.923 1.00 61.66 89 HIS A N 1
ATOM 718 C CA . HIS A 1 89 ? 11.464 -6.129 -6.485 1.00 61.66 89 HIS A CA 1
ATOM 719 C C . HIS A 1 89 ? 12.836 -5.862 -5.848 1.00 61.66 89 HIS A C 1
ATOM 721 O O . HIS A 1 89 ? 12.941 -5.867 -4.642 1.00 61.66 89 HIS A O 1
ATOM 727 N N . THR A 1 90 ? 13.889 -5.676 -6.602 1.00 60.12 90 THR A N 1
ATOM 728 C CA . THR A 1 90 ? 15.308 -5.547 -6.221 1.00 60.12 90 THR A CA 1
ATOM 729 C C . THR A 1 90 ? 15.750 -5.155 -4.780 1.00 60.12 90 THR A C 1
ATOM 731 O O . THR A 1 90 ? 15.093 -4.439 -4.035 1.00 60.12 90 THR A O 1
ATOM 734 N N . ALA A 1 91 ? 16.961 -5.579 -4.382 1.00 63.19 91 ALA A N 1
ATOM 735 C CA . ALA A 1 91 ? 17.677 -5.080 -3.190 1.00 63.19 91 ALA A CA 1
ATOM 736 C C . ALA A 1 91 ? 18.533 -3.822 -3.465 1.00 63.19 91 ALA A C 1
ATOM 738 O O . ALA A 1 91 ? 19.122 -3.269 -2.540 1.00 63.19 91 ALA A O 1
ATOM 739 N N . ALA A 1 92 ? 18.573 -3.364 -4.717 1.00 68.94 92 ALA A N 1
ATOM 740 C CA . ALA A 1 92 ? 19.208 -2.117 -5.140 1.00 68.94 92 ALA A CA 1
ATOM 741 C C . ALA A 1 92 ? 18.302 -1.389 -6.152 1.00 68.94 92 ALA A C 1
ATOM 743 O O . ALA A 1 92 ? 17.445 -2.042 -6.746 1.00 68.94 92 ALA A O 1
ATOM 744 N N . PRO A 1 93 ? 18.459 -0.079 -6.385 1.00 75.81 93 PRO A N 1
ATOM 745 C CA . PRO A 1 93 ? 17.586 0.648 -7.300 1.00 75.81 93 PRO A CA 1
ATOM 746 C C . PRO A 1 93 ? 17.712 0.087 -8.728 1.00 75.81 93 PRO A C 1
ATOM 748 O O . PRO A 1 93 ? 18.834 -0.090 -9.210 1.00 75.81 93 PRO A O 1
ATOM 751 N N . PRO A 1 94 ? 16.596 -0.220 -9.412 1.00 77.56 94 PRO A N 1
ATOM 752 C CA . PRO A 1 94 ? 16.659 -0.651 -10.799 1.00 77.56 94 PRO A CA 1
ATOM 753 C C . PRO A 1 94 ? 17.017 0.529 -11.723 1.00 77.56 94 PRO A C 1
ATOM 755 O O . PRO A 1 94 ? 16.576 1.652 -11.467 1.00 77.56 94 PRO A O 1
ATOM 758 N N . PRO A 1 95 ? 17.775 0.292 -12.809 1.00 83.75 95 PRO A N 1
ATOM 759 C CA . PRO A 1 95 ? 18.021 1.299 -13.839 1.00 83.75 95 PRO A CA 1
ATOM 760 C C . PRO A 1 95 ? 16.722 1.871 -14.439 1.00 83.75 95 PRO A C 1
ATOM 762 O O . PRO A 1 95 ? 15.725 1.157 -14.584 1.00 83.75 95 PRO A O 1
ATOM 765 N N . LEU A 1 96 ? 16.727 3.162 -14.798 1.00 89.31 96 LEU A N 1
ATOM 766 C CA . LEU A 1 96 ? 15.545 3.857 -15.335 1.00 89.31 96 LEU A CA 1
ATOM 767 C C . LEU A 1 96 ? 15.069 3.273 -16.672 1.00 89.31 96 LEU A C 1
ATOM 769 O O . LEU A 1 96 ? 13.868 3.131 -16.876 1.00 89.31 96 LEU A O 1
ATOM 773 N N . ASP A 1 97 ? 15.990 2.891 -17.554 1.00 87.19 97 ASP A N 1
ATOM 774 C CA . ASP A 1 97 ? 15.697 2.232 -18.834 1.00 87.19 97 ASP A CA 1
ATOM 775 C C . ASP A 1 97 ? 14.989 0.884 -18.638 1.00 87.19 97 ASP A C 1
ATOM 777 O O . ASP A 1 97 ? 14.084 0.530 -19.394 1.00 87.19 97 ASP A O 1
ATOM 781 N N . HIS A 1 98 ? 15.324 0.153 -17.572 1.00 85.50 98 HIS A N 1
ATOM 782 C CA . HIS A 1 98 ? 14.610 -1.071 -17.213 1.00 85.50 98 HIS A CA 1
ATOM 783 C C . HIS A 1 98 ? 13.183 -0.776 -16.731 1.00 85.50 98 HIS A C 1
ATOM 785 O O . HIS A 1 98 ? 12.238 -1.467 -17.132 1.00 85.50 98 HIS A O 1
ATOM 791 N N . ILE A 1 99 ? 12.996 0.244 -15.883 1.00 90.38 99 ILE A N 1
ATOM 792 C CA . ILE A 1 99 ? 11.654 0.692 -15.471 1.00 90.38 99 ILE A CA 1
ATOM 793 C C . ILE A 1 99 ? 10.836 1.078 -16.714 1.00 90.38 99 ILE A C 1
ATOM 795 O O . ILE A 1 99 ? 9.698 0.629 -16.856 1.00 90.38 99 ILE A O 1
ATOM 799 N N . GLU A 1 100 ? 11.426 1.840 -17.638 1.00 93.19 100 GLU A N 1
ATOM 800 C CA . GLU A 1 100 ? 10.792 2.274 -18.886 1.00 93.19 100 GLU A CA 1
ATOM 801 C C . GLU A 1 100 ? 10.363 1.069 -19.738 1.00 93.19 100 GLU A C 1
ATOM 803 O O . GLU A 1 100 ? 9.179 0.919 -20.042 1.00 93.19 100 GLU A O 1
ATOM 808 N N . ALA A 1 101 ? 11.274 0.127 -20.006 1.00 89.50 101 ALA A N 1
ATOM 809 C CA . ALA A 1 101 ? 10.981 -1.091 -20.765 1.00 89.50 101 ALA A CA 1
ATOM 810 C C . ALA A 1 101 ? 9.872 -1.948 -20.120 1.00 89.50 101 ALA A C 1
ATOM 812 O O . ALA A 1 101 ? 9.051 -2.569 -20.807 1.00 89.50 101 ALA A O 1
ATOM 813 N N . THR A 1 102 ? 9.813 -1.968 -18.786 1.00 90.44 102 THR A N 1
ATOM 814 C CA . THR A 1 102 ? 8.759 -2.660 -18.033 1.00 90.44 102 THR A CA 1
ATOM 815 C C . THR A 1 102 ? 7.398 -2.016 -18.282 1.00 90.44 102 THR A C 1
ATOM 817 O O . THR A 1 102 ? 6.438 -2.718 -18.615 1.00 90.44 102 THR A O 1
ATOM 820 N N . LEU A 1 103 ? 7.311 -0.687 -18.169 1.00 94.25 103 LEU A N 1
ATOM 821 C CA . LEU A 1 103 ? 6.085 0.073 -18.424 1.00 94.25 103 LEU A CA 1
ATOM 822 C C . LEU A 1 103 ? 5.638 -0.085 -19.876 1.00 94.25 103 LEU A C 1
ATOM 824 O O . LEU A 1 103 ? 4.475 -0.407 -20.117 1.00 94.25 103 LEU A O 1
ATOM 828 N N . GLU A 1 104 ? 6.557 0.047 -20.834 1.00 94.56 104 GLU A N 1
ATOM 829 C CA . GLU A 1 104 ? 6.286 -0.144 -22.262 1.00 94.56 104 GLU A CA 1
ATOM 830 C C . GLU A 1 104 ? 5.751 -1.540 -22.587 1.00 94.56 104 GLU A C 1
ATOM 832 O O . GLU A 1 104 ? 4.911 -1.698 -23.474 1.00 94.56 104 GLU A O 1
ATOM 837 N N . SER A 1 105 ? 6.215 -2.564 -21.872 1.00 93.31 105 SER A N 1
ATOM 838 C CA . SER A 1 105 ? 5.679 -3.917 -21.997 1.00 93.31 105 SER A CA 1
ATOM 839 C C . SER A 1 105 ? 4.257 -3.992 -21.431 1.00 93.31 105 SER A C 1
ATOM 841 O O . SER A 1 105 ? 3.358 -4.494 -22.102 1.00 93.31 105 SER A O 1
ATOM 843 N N . ILE A 1 106 ? 4.009 -3.440 -20.240 1.00 94.31 106 ILE A N 1
ATOM 844 C CA . ILE A 1 106 ? 2.694 -3.484 -19.580 1.00 94.31 106 ILE A CA 1
ATOM 845 C C . ILE A 1 106 ? 1.614 -2.783 -20.411 1.00 94.31 106 ILE A C 1
ATOM 847 O O . ILE A 1 106 ? 0.552 -3.367 -20.641 1.00 94.31 106 ILE A O 1
ATOM 851 N N . ILE A 1 107 ? 1.883 -1.566 -20.896 1.00 94.12 107 ILE A N 1
ATOM 852 C CA . ILE A 1 107 ? 0.884 -0.732 -21.589 1.00 94.12 107 ILE A CA 1
ATOM 853 C C . ILE A 1 107 ? 0.432 -1.297 -22.942 1.00 94.12 107 ILE A C 1
ATOM 855 O O . ILE A 1 107 ? -0.570 -0.834 -23.481 1.00 94.12 107 ILE A O 1
ATOM 859 N N . ARG A 1 108 ? 1.135 -2.301 -23.489 1.00 89.94 108 ARG A N 1
ATOM 860 C CA . ARG A 1 108 ? 0.700 -3.048 -24.685 1.00 89.94 108 ARG A CA 1
ATOM 861 C C . ARG A 1 108 ? -0.515 -3.932 -24.413 1.00 89.94 108 ARG A C 1
ATOM 863 O O . ARG A 1 108 ? -1.133 -4.418 -25.355 1.00 89.94 108 ARG A O 1
ATOM 870 N N . THR A 1 109 ? -0.839 -4.168 -23.144 1.00 90.06 109 THR A N 1
ATOM 871 C CA . THR A 1 109 ? -1.990 -4.975 -22.744 1.00 90.06 109 THR A CA 1
ATOM 872 C C . THR A 1 109 ? -3.245 -4.095 -22.695 1.00 90.06 109 THR A C 1
ATOM 874 O O . THR A 1 109 ? -3.274 -3.132 -21.925 1.00 90.06 109 THR A O 1
ATOM 877 N N . PRO A 1 110 ? -4.300 -4.410 -23.469 1.00 88.88 110 PRO A N 1
ATOM 878 C CA . PRO A 1 110 ? -5.575 -3.705 -23.373 1.00 88.88 110 PRO A CA 1
ATOM 879 C C . PRO A 1 110 ? -6.175 -3.782 -21.963 1.00 88.88 110 PRO A C 1
ATOM 881 O O . PRO A 1 110 ? -5.975 -4.763 -21.245 1.00 88.88 110 PRO A O 1
ATOM 884 N N . GLY A 1 111 ? -6.922 -2.749 -21.571 1.00 91.06 111 GLY A N 1
ATOM 885 C CA . GLY A 1 111 ? -7.628 -2.702 -20.286 1.00 91.06 111 GLY A CA 1
ATOM 886 C C . GLY A 1 111 ? -6.787 -2.252 -19.086 1.00 91.06 111 GLY A C 1
ATOM 887 O O . GLY A 1 111 ? -7.341 -2.029 -18.010 1.00 91.06 111 GLY A O 1
ATOM 888 N N . VAL A 1 112 ? -5.470 -2.054 -19.229 1.00 94.44 112 VAL A N 1
ATOM 889 C CA . VAL A 1 112 ? -4.617 -1.538 -18.140 1.00 94.44 112 VAL A CA 1
ATOM 890 C C . VAL A 1 112 ? -5.015 -0.112 -17.763 1.00 94.44 112 VAL A C 1
ATOM 892 O O . VAL A 1 112 ? -4.678 0.846 -18.455 1.00 94.44 112 VAL A O 1
ATOM 895 N N . SER A 1 113 ? -5.715 0.002 -16.635 1.00 96.25 113 SER A N 1
ATOM 896 C CA . SER A 1 113 ? -6.260 1.257 -16.101 1.00 96.25 113 SER A CA 1
ATOM 897 C C . SER A 1 113 ? -5.430 1.796 -14.937 1.00 96.25 113 SER A C 1
ATOM 899 O O . SER A 1 113 ? -5.398 2.996 -14.693 1.00 96.25 113 SER A O 1
ATOM 901 N N . VAL A 1 114 ? -4.739 0.918 -14.208 1.00 97.69 114 VAL A N 1
ATOM 902 C CA . VAL A 1 114 ? -3.867 1.307 -13.094 1.00 97.69 114 VAL A CA 1
ATOM 903 C C . VAL A 1 114 ? -2.575 0.510 -13.155 1.00 97.69 114 VAL A C 1
ATOM 905 O O . VAL A 1 114 ? -2.613 -0.712 -13.311 1.00 97.69 114 VAL A O 1
ATOM 908 N N . ILE A 1 115 ? -1.442 1.186 -12.977 1.00 97.50 115 ILE A N 1
ATOM 909 C CA . ILE A 1 115 ? -0.147 0.549 -12.716 1.00 97.50 115 ILE A CA 1
ATOM 910 C C . ILE A 1 115 ? 0.346 1.014 -11.344 1.00 97.50 115 ILE A C 1
ATOM 912 O O . ILE A 1 115 ? 0.672 2.182 -11.163 1.00 97.50 115 ILE A O 1
ATOM 916 N N . SER A 1 116 ? 0.400 0.094 -10.384 1.00 95.62 116 SER A N 1
ATOM 917 C CA . SER A 1 116 ? 0.995 0.286 -9.059 1.00 95.62 116 SER A CA 1
ATOM 918 C C . SER A 1 116 ? 2.449 -0.176 -9.081 1.00 95.62 116 SER A C 1
ATOM 920 O O . SER A 1 116 ? 2.708 -1.378 -9.155 1.00 95.62 116 SER A O 1
ATOM 922 N N . PHE A 1 117 ? 3.386 0.765 -9.006 1.00 93.81 117 PHE A N 1
ATOM 923 C CA . PHE A 1 117 ? 4.823 0.526 -8.920 1.00 93.81 117 PHE A CA 1
ATOM 924 C C . PHE A 1 117 ? 5.286 0.647 -7.468 1.00 93.81 117 PHE A C 1
ATOM 926 O O . PHE A 1 117 ? 5.341 1.745 -6.915 1.00 93.81 117 PHE A O 1
ATOM 933 N N . TRP A 1 118 ? 5.592 -0.488 -6.840 1.00 90.44 118 TRP A N 1
ATOM 934 C CA . TRP A 1 118 ? 6.044 -0.527 -5.453 1.00 90.44 118 TRP A CA 1
ATOM 935 C C . TRP A 1 118 ? 7.567 -0.505 -5.396 1.00 90.44 118 TRP A C 1
ATOM 937 O O . TRP A 1 118 ? 8.234 -1.301 -6.057 1.00 90.44 118 TRP A O 1
ATOM 947 N N . THR A 1 119 ? 8.128 0.368 -4.567 1.00 87.94 119 THR A N 1
ATOM 948 C CA . THR A 1 119 ? 9.580 0.505 -4.423 1.00 87.94 119 THR A CA 1
ATOM 949 C C . THR A 1 119 ? 9.977 0.837 -2.990 1.00 87.94 119 THR A C 1
ATOM 951 O O . THR A 1 119 ? 9.125 1.063 -2.129 1.00 87.94 119 THR A O 1
ATOM 954 N N . ARG A 1 120 ? 11.284 0.843 -2.724 1.00 87.31 120 ARG A N 1
ATOM 955 C CA . ARG A 1 120 ? 11.804 1.356 -1.460 1.00 87.31 120 ARG A CA 1
ATOM 956 C C . ARG A 1 120 ? 11.693 2.866 -1.415 1.00 87.31 120 ARG A C 1
ATOM 958 O O . ARG A 1 120 ? 11.972 3.521 -2.419 1.00 87.31 120 ARG A O 1
ATOM 965 N N . THR A 1 121 ? 11.411 3.421 -0.245 1.00 89.94 121 THR A N 1
ATOM 966 C CA . THR A 1 121 ? 11.378 4.876 -0.041 1.00 89.94 121 THR A CA 1
ATOM 967 C C . THR A 1 121 ? 12.656 5.560 -0.528 1.00 89.94 121 THR A C 1
ATOM 969 O O . THR A 1 121 ? 12.587 6.551 -1.247 1.00 89.94 121 THR A O 1
ATOM 972 N N . ALA A 1 122 ? 13.824 4.966 -0.262 1.00 87.50 122 ALA A N 1
ATOM 973 C CA . ALA A 1 122 ? 15.117 5.479 -0.724 1.00 87.50 122 ALA A CA 1
ATOM 974 C C . ALA A 1 122 ? 15.304 5.482 -2.259 1.00 87.50 122 ALA A C 1
ATOM 976 O O . ALA A 1 122 ? 16.245 6.097 -2.753 1.00 87.50 122 ALA A O 1
ATOM 977 N N . TRP A 1 123 ? 14.459 4.779 -3.020 1.00 88.31 123 TRP A N 1
ATOM 978 C CA . TRP A 1 123 ? 14.542 4.679 -4.486 1.00 88.31 123 TRP A CA 1
ATOM 979 C C . TRP A 1 123 ? 13.404 5.401 -5.204 1.00 88.31 123 TRP A C 1
ATOM 981 O O . TRP A 1 123 ? 13.358 5.401 -6.432 1.00 88.31 123 TRP A O 1
ATOM 991 N N . ALA A 1 124 ? 12.488 6.026 -4.467 1.00 90.12 124 ALA A N 1
ATOM 992 C CA . ALA A 1 124 ? 11.458 6.893 -5.024 1.00 90.12 124 ALA A CA 1
ATOM 993 C C . ALA A 1 124 ? 12.035 8.284 -5.340 1.00 90.12 124 ALA A C 1
ATOM 995 O O . ALA A 1 124 ? 11.612 9.293 -4.777 1.00 90.12 124 ALA A O 1
ATOM 996 N N . THR A 1 125 ? 13.046 8.325 -6.210 1.00 91.19 125 THR A N 1
ATOM 997 C CA . THR A 1 125 ? 13.731 9.567 -6.579 1.00 91.19 125 THR A CA 1
ATOM 998 C C . THR A 1 125 ? 12.882 10.422 -7.519 1.00 91.19 125 THR A C 1
ATOM 1000 O O . THR A 1 125 ? 11.890 9.963 -8.098 1.00 91.19 125 THR A O 1
ATOM 1003 N N . HIS A 1 126 ? 13.295 11.678 -7.696 1.00 91.50 126 HIS A N 1
ATOM 1004 C CA . HIS A 1 126 ? 12.662 12.595 -8.637 1.00 91.50 126 HIS A CA 1
ATOM 1005 C C . HIS A 1 126 ? 12.639 12.023 -10.065 1.00 91.50 126 HIS A C 1
ATOM 1007 O O . HIS A 1 126 ? 11.604 12.056 -10.728 1.00 91.50 126 HIS A O 1
ATOM 1013 N N . GLU A 1 127 ? 13.737 11.414 -10.517 1.00 93.38 127 GLU A N 1
ATOM 1014 C CA . GLU A 1 127 ? 13.865 10.835 -11.858 1.00 93.38 127 GLU A CA 1
ATOM 1015 C C . GLU A 1 127 ? 12.906 9.662 -12.082 1.00 93.38 127 GLU A C 1
ATOM 1017 O O . GLU A 1 127 ? 12.303 9.554 -13.151 1.00 93.38 127 GLU A O 1
ATOM 1022 N N . VAL A 1 128 ? 12.711 8.810 -11.068 1.00 93.38 128 VAL A N 1
ATOM 1023 C CA . VAL A 1 128 ? 11.699 7.743 -11.124 1.00 93.38 128 VAL A CA 1
ATOM 1024 C C . VAL A 1 128 ? 10.305 8.358 -11.233 1.00 93.38 128 VAL A C 1
ATOM 1026 O O . VAL A 1 128 ? 9.518 7.941 -12.081 1.00 93.38 128 VAL A O 1
ATOM 1029 N N . GLY A 1 129 ? 10.006 9.387 -10.434 1.00 95.19 129 GLY A N 1
ATOM 1030 C CA . GLY A 1 129 ? 8.739 10.116 -10.512 1.00 95.19 129 GLY A CA 1
ATOM 1031 C C . GLY A 1 129 ? 8.479 10.720 -11.897 1.00 95.19 129 GLY A C 1
ATOM 1032 O O . GLY A 1 129 ? 7.393 10.533 -12.449 1.00 95.19 129 GLY A O 1
ATOM 1033 N N . LEU A 1 130 ? 9.474 11.394 -12.484 1.00 95.75 130 LEU A N 1
ATOM 1034 C CA . LEU A 1 130 ? 9.406 11.958 -13.837 1.00 95.75 130 LEU A CA 1
ATOM 1035 C C . LEU A 1 130 ? 9.188 10.888 -14.907 1.00 95.75 130 LEU A C 1
ATOM 1037 O O . LEU A 1 130 ? 8.406 11.091 -15.833 1.00 95.75 130 LEU A O 1
ATOM 1041 N N . LEU A 1 131 ? 9.872 9.748 -14.801 1.00 96.56 131 LEU A N 1
ATOM 1042 C CA . LEU A 1 131 ? 9.686 8.652 -15.743 1.00 96.56 131 LEU A CA 1
ATOM 1043 C C . LEU A 1 131 ? 8.259 8.101 -15.667 1.00 96.56 131 LEU A C 1
ATOM 1045 O O . LEU A 1 131 ? 7.596 7.975 -16.694 1.00 96.56 131 LEU A O 1
ATOM 1049 N N . LEU A 1 132 ? 7.771 7.807 -14.460 1.00 96.81 132 LEU A N 1
ATOM 1050 C CA . LEU A 1 132 ? 6.432 7.255 -14.249 1.00 96.81 132 LEU A CA 1
ATOM 1051 C C . LEU A 1 132 ? 5.329 8.213 -14.718 1.00 96.81 132 LEU A C 1
ATOM 1053 O O . LEU A 1 132 ? 4.349 7.770 -15.323 1.00 96.81 132 LEU A O 1
ATOM 1057 N N . SER A 1 133 ? 5.492 9.519 -14.492 1.00 97.44 133 SER A N 1
ATOM 1058 C CA . SER A 1 133 ? 4.483 10.521 -14.853 1.00 97.44 133 SER A CA 1
ATOM 1059 C C . SER A 1 133 ? 4.236 10.616 -16.364 1.00 97.44 133 SER A C 1
ATOM 1061 O O . SER A 1 133 ? 3.111 10.899 -16.774 1.00 97.44 133 SER A O 1
ATOM 1063 N N . ARG A 1 134 ? 5.229 10.277 -17.205 1.00 97.56 134 ARG A N 1
ATOM 1064 C CA . ARG A 1 134 ? 5.093 10.209 -18.677 1.00 97.56 134 ARG A CA 1
ATOM 1065 C C . ARG A 1 134 ? 4.074 9.165 -19.149 1.00 97.56 134 ARG A C 1
ATOM 1067 O O . ARG A 1 134 ? 3.597 9.252 -20.278 1.00 97.56 134 ARG A O 1
ATOM 1074 N N . TYR A 1 135 ? 3.744 8.179 -18.312 1.00 97.62 135 TYR A N 1
ATOM 1075 C CA . TYR A 1 135 ? 2.813 7.093 -18.644 1.00 97.62 135 TYR A CA 1
ATOM 1076 C C . TYR A 1 135 ? 1.391 7.313 -18.113 1.00 97.62 135 TYR A C 1
ATOM 1078 O O . TYR A 1 135 ? 0.495 6.513 -18.431 1.00 97.62 135 TYR A O 1
ATOM 1086 N N . VAL A 1 136 ? 1.179 8.391 -17.351 1.00 97.88 136 VAL A N 1
ATOM 1087 C CA . VAL A 1 136 ? -0.140 8.850 -16.910 1.00 97.88 136 VAL A CA 1
ATOM 1088 C C . VAL A 1 136 ? -0.865 9.472 -18.100 1.00 97.88 136 VAL A C 1
ATOM 1090 O O . VAL A 1 136 ? -0.369 10.404 -18.730 1.00 97.88 136 VAL A O 1
ATOM 1093 N N . ILE A 1 137 ? -2.053 8.958 -18.412 1.00 96.12 137 ILE A N 1
ATOM 1094 C CA . ILE A 1 137 ? -2.914 9.462 -19.490 1.00 96.12 137 ILE A CA 1
ATOM 1095 C C . ILE A 1 137 ? -4.376 9.444 -19.029 1.00 96.12 137 ILE A C 1
ATOM 1097 O O . ILE A 1 137 ? -4.700 8.739 -18.071 1.00 96.12 137 ILE A O 1
ATOM 1101 N N . PRO A 1 138 ? -5.300 10.156 -19.700 1.00 94.38 138 PRO A N 1
ATOM 1102 C CA . PRO A 1 138 ? -6.726 9.985 -19.438 1.00 94.38 138 PRO A CA 1
ATOM 1103 C C . PRO A 1 138 ? -7.127 8.503 -19.515 1.00 94.38 138 PRO A C 1
ATOM 1105 O O . PRO A 1 138 ? -6.881 7.839 -20.520 1.00 94.38 138 PRO A O 1
ATOM 1108 N N . GLY A 1 139 ? -7.707 7.976 -18.434 1.00 92.25 139 GLY A N 1
ATOM 1109 C CA . GLY A 1 139 ? -8.086 6.563 -18.324 1.00 92.25 139 GLY A CA 1
ATOM 1110 C C . GLY A 1 139 ? -6.982 5.611 -17.843 1.00 92.25 139 GLY A C 1
ATOM 1111 O O . GLY A 1 139 ? -7.259 4.420 -17.707 1.00 92.25 139 GLY A O 1
ATOM 1112 N N . ARG A 1 140 ? -5.767 6.099 -17.538 1.00 95.88 140 ARG A N 1
ATOM 1113 C CA . ARG A 1 140 ? -4.721 5.304 -16.880 1.00 95.88 140 ARG A CA 1
ATOM 1114 C C . ARG A 1 140 ? -3.963 6.087 -15.813 1.00 95.88 140 ARG A C 1
ATOM 1116 O O . ARG A 1 140 ? -3.226 7.021 -16.126 1.00 95.88 140 ARG A O 1
ATOM 1123 N N . ASP A 1 141 ? -4.052 5.608 -14.579 1.00 97.62 141 ASP A N 1
ATOM 1124 C CA . ASP A 1 141 ? -3.258 6.124 -13.467 1.00 97.62 141 ASP A CA 1
ATOM 1125 C C . ASP A 1 141 ? -1.969 5.322 -13.281 1.00 97.62 141 ASP A C 1
ATOM 1127 O O . ASP A 1 141 ? -1.950 4.094 -13.426 1.00 97.62 141 ASP A O 1
ATOM 1131 N N . ILE A 1 142 ? -0.912 6.014 -12.858 1.00 98.12 142 ILE A N 1
ATOM 1132 C CA . ILE A 1 142 ? 0.324 5.402 -12.371 1.00 98.12 142 ILE A CA 1
ATOM 1133 C C . ILE A 1 142 ? 0.483 5.775 -10.896 1.00 98.12 142 ILE A C 1
ATOM 1135 O O . ILE A 1 142 ? 0.349 6.942 -10.527 1.00 98.12 142 ILE A O 1
ATOM 1139 N N . TRP A 1 143 ? 0.736 4.774 -10.059 1.00 97.62 143 TRP A N 1
ATOM 1140 C CA . TRP A 1 143 ? 0.903 4.911 -8.617 1.00 97.62 143 TRP A CA 1
ATOM 1141 C C . TRP A 1 143 ? 2.333 4.541 -8.239 1.00 97.62 143 TRP A C 1
ATOM 1143 O O . TRP A 1 143 ? 2.758 3.415 -8.489 1.00 97.62 143 TRP A O 1
ATOM 1153 N N . LEU A 1 144 ? 3.060 5.468 -7.623 1.00 96.19 144 LEU A N 1
ATOM 1154 C CA . LEU A 1 144 ? 4.336 5.208 -6.968 1.00 96.19 144 LEU A CA 1
ATOM 1155 C C . LEU A 1 144 ? 4.071 4.934 -5.487 1.00 96.19 144 LEU A C 1
ATOM 1157 O O . LEU A 1 144 ? 3.722 5.839 -4.729 1.00 96.19 144 LEU A O 1
ATOM 1161 N N . GLU A 1 145 ? 4.207 3.675 -5.084 1.00 94.69 145 GLU A N 1
ATOM 1162 C CA . GLU A 1 145 ? 3.942 3.232 -3.717 1.00 94.69 145 GLU A CA 1
ATOM 1163 C C . GLU A 1 145 ? 5.262 2.912 -3.009 1.00 94.69 145 GLU A C 1
ATOM 1165 O O . GLU A 1 145 ? 6.010 2.027 -3.427 1.00 94.69 145 GLU A O 1
ATOM 1170 N N . VAL A 1 146 ? 5.559 3.637 -1.934 1.00 93.38 146 VAL A N 1
ATOM 1171 C CA . VAL A 1 146 ? 6.767 3.423 -1.133 1.00 93.38 146 VAL A CA 1
ATOM 1172 C C . VAL A 1 146 ? 6.474 2.570 0.089 1.00 93.38 146 VAL A C 1
ATOM 1174 O O . VAL A 1 146 ? 5.386 2.611 0.669 1.00 93.38 146 VAL A O 1
ATOM 1177 N N . ASP A 1 147 ? 7.454 1.765 0.474 1.00 88.44 147 ASP A N 1
ATOM 1178 C CA . ASP A 1 147 ? 7.329 0.836 1.584 1.00 88.44 147 ASP A CA 1
ATOM 1179 C C . ASP A 1 147 ? 7.378 1.485 2.960 1.00 88.44 147 ASP A C 1
ATOM 1181 O O . ASP A 1 147 ? 7.010 0.829 3.928 1.00 88.44 147 ASP A O 1
ATOM 1185 N N . GLU A 1 148 ? 7.778 2.743 3.075 1.00 88.50 148 GLU A N 1
ATOM 1186 C CA . GLU A 1 148 ? 7.819 3.486 4.333 1.00 88.50 148 GLU A CA 1
ATOM 1187 C C . GLU A 1 148 ? 7.479 4.956 4.062 1.00 88.50 148 GLU A C 1
ATOM 1189 O O . GLU A 1 148 ? 7.838 5.500 3.016 1.00 88.50 148 GLU A O 1
ATOM 1194 N N . ALA A 1 149 ? 6.790 5.627 4.982 1.00 90.25 149 ALA A N 1
ATOM 1195 C CA . ALA A 1 149 ? 6.566 7.066 4.858 1.00 90.25 149 ALA A CA 1
ATOM 1196 C C . ALA A 1 149 ? 7.916 7.817 4.957 1.00 90.25 149 ALA A C 1
ATOM 1198 O O . ALA A 1 149 ? 8.584 7.673 5.981 1.00 90.25 149 ALA A O 1
ATOM 1199 N N . PRO A 1 150 ? 8.340 8.590 3.935 1.00 90.62 150 PRO A N 1
ATOM 1200 C CA . PRO A 1 150 ? 9.534 9.427 4.043 1.00 90.62 150 PRO A CA 1
ATOM 1201 C C . PRO A 1 150 ? 9.294 10.614 4.983 1.00 90.62 150 PRO A C 1
ATOM 1203 O O . PRO A 1 150 ? 8.152 10.985 5.244 1.00 90.62 150 PRO A O 1
ATOM 1206 N N . ASP A 1 151 ? 10.360 11.291 5.404 1.00 89.06 151 ASP A N 1
ATOM 1207 C CA . ASP A 1 151 ? 10.232 12.555 6.144 1.00 89.06 151 ASP A CA 1
ATOM 1208 C C . ASP A 1 151 ? 9.594 13.659 5.284 1.00 89.06 151 ASP A C 1
ATOM 1210 O O . ASP A 1 151 ? 8.861 14.521 5.772 1.00 89.06 151 ASP A O 1
ATOM 1214 N N . SER A 1 152 ? 9.854 13.641 3.977 1.00 90.88 152 SER A N 1
ATOM 1215 C CA . SER A 1 152 ? 9.266 14.565 3.013 1.00 90.88 152 SER A CA 1
ATOM 1216 C C . SER A 1 152 ? 9.250 13.967 1.609 1.00 90.88 152 SER A C 1
ATOM 1218 O O . SER A 1 152 ? 9.999 13.046 1.281 1.00 90.88 152 SER A O 1
ATOM 1220 N N . TRP A 1 153 ? 8.380 14.504 0.758 1.00 90.19 153 TRP A N 1
ATOM 1221 C CA . TRP A 1 153 ? 8.445 14.236 -0.674 1.00 90.19 153 TRP A CA 1
ATOM 1222 C C . TRP A 1 153 ? 9.445 15.168 -1.370 1.00 90.19 153 TRP A C 1
ATOM 1224 O O . TRP A 1 153 ? 9.640 16.292 -0.897 1.00 90.19 153 TRP A O 1
ATOM 1234 N N . PRO A 1 154 ? 10.001 14.772 -2.532 1.00 86.69 154 PRO A N 1
ATOM 1235 C CA . PRO A 1 154 ? 10.693 15.706 -3.418 1.00 86.69 154 PRO A CA 1
ATOM 1236 C C . PRO A 1 154 ? 9.801 16.915 -3.737 1.00 86.69 154 PRO A C 1
ATOM 1238 O O . PRO A 1 154 ? 8.613 16.753 -4.031 1.00 86.69 154 PRO A O 1
ATOM 1241 N N . SER A 1 155 ? 10.355 18.128 -3.667 1.00 84.81 155 SER A N 1
ATOM 1242 C CA . SER A 1 155 ? 9.588 19.376 -3.822 1.00 84.81 155 SER A CA 1
ATOM 1243 C C . SER A 1 155 ? 9.015 19.577 -5.226 1.00 84.81 155 SER A C 1
ATOM 1245 O O . SER A 1 155 ? 8.047 20.305 -5.402 1.00 84.81 155 SER A O 1
ATOM 1247 N N . ASP A 1 156 ? 9.613 18.933 -6.218 1.00 86.69 156 ASP A N 1
ATOM 1248 C CA . ASP A 1 156 ? 9.311 19.004 -7.647 1.00 86.69 156 ASP A CA 1
ATOM 1249 C C . ASP A 1 156 ? 8.645 17.717 -8.168 1.00 86.69 156 ASP A C 1
ATOM 1251 O O . ASP A 1 156 ? 8.720 17.386 -9.352 1.00 86.69 156 ASP A O 1
ATOM 1255 N N . ARG A 1 157 ? 7.992 16.958 -7.281 1.00 89.88 157 ARG A N 1
ATOM 1256 C CA . ARG A 1 157 ? 7.306 15.719 -7.657 1.00 89.88 157 ARG A CA 1
ATOM 1257 C C . ARG A 1 157 ? 6.164 15.988 -8.665 1.00 89.88 157 ARG A C 1
ATOM 1259 O O . ARG A 1 157 ? 5.408 16.943 -8.477 1.00 89.88 157 ARG A O 1
ATOM 1266 N N . PRO A 1 158 ? 5.976 15.146 -9.696 1.00 95.19 158 PRO A N 1
ATOM 1267 C CA . PRO A 1 158 ? 4.878 15.321 -10.647 1.00 95.19 158 PRO A CA 1
ATOM 1268 C C . PRO A 1 158 ? 3.484 15.211 -10.016 1.00 95.19 158 PRO A C 1
ATOM 1270 O O . PRO A 1 158 ? 3.116 14.164 -9.493 1.00 95.19 158 PRO A O 1
ATOM 1273 N N . GLU A 1 159 ? 2.660 16.251 -10.152 1.00 93.62 159 GLU A N 1
ATOM 1274 C CA . GLU A 1 159 ? 1.277 16.264 -9.638 1.00 93.62 159 GLU A CA 1
ATOM 1275 C C . GLU A 1 159 ? 0.352 15.246 -10.323 1.00 93.62 159 GLU A C 1
ATOM 1277 O O . GLU A 1 159 ? -0.656 14.836 -9.753 1.00 93.62 159 GLU A O 1
ATOM 1282 N N . SER A 1 160 ? 0.682 14.830 -11.550 1.00 95.62 160 SER A N 1
ATOM 1283 C CA . SER A 1 160 ? -0.084 13.823 -12.292 1.00 95.62 160 SER A CA 1
ATOM 1284 C C . SER A 1 160 ? 0.102 12.403 -11.753 1.00 95.62 160 SER A C 1
ATOM 1286 O O . SER A 1 160 ? -0.701 11.523 -12.070 1.00 95.62 160 SER A O 1
ATOM 1288 N N . LEU A 1 161 ? 1.156 12.159 -10.969 1.00 97.19 161 LEU A N 1
ATOM 1289 C CA . LEU A 1 161 ? 1.460 10.852 -10.404 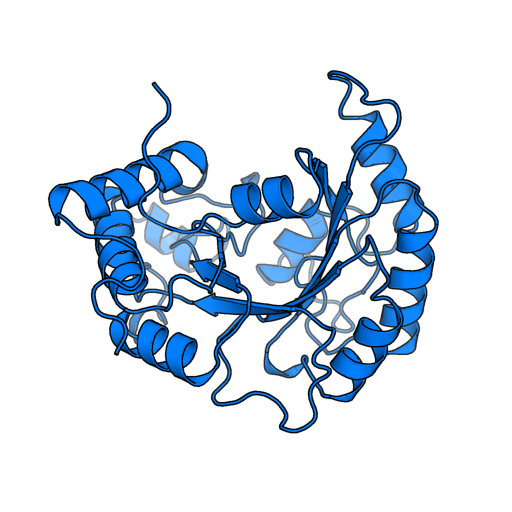1.00 97.19 161 LEU A CA 1
ATOM 1290 C C . LEU A 1 161 ? 0.728 10.665 -9.073 1.00 97.19 161 LEU A C 1
ATOM 1292 O O . LEU A 1 161 ? 0.657 11.577 -8.252 1.00 97.19 161 LEU A O 1
ATOM 1296 N N . PHE A 1 162 ? 0.223 9.457 -8.830 1.00 97.75 162 PHE A N 1
ATOM 1297 C CA . PHE A 1 162 ? -0.350 9.112 -7.535 1.00 97.75 162 PHE A CA 1
ATOM 1298 C C . PHE A 1 162 ? 0.735 8.577 -6.605 1.00 97.75 162 PHE A C 1
ATOM 1300 O O . PHE A 1 162 ? 1.541 7.735 -6.997 1.00 97.75 162 PHE A O 1
ATOM 1307 N N . TYR A 1 163 ? 0.729 9.022 -5.354 1.00 97.56 163 TYR A N 1
ATOM 1308 C CA . TYR A 1 163 ? 1.697 8.623 -4.338 1.00 97.56 163 TYR A CA 1
ATOM 1309 C C . TYR A 1 163 ? 1.022 7.798 -3.246 1.00 97.56 163 TYR A C 1
ATOM 1311 O O . TYR A 1 163 ? 0.023 8.220 -2.659 1.00 97.56 163 TYR A O 1
ATOM 1319 N N . GLY A 1 164 ? 1.581 6.629 -2.950 1.00 97.19 164 GLY A N 1
ATOM 1320 C CA . GLY A 1 164 ? 1.169 5.784 -1.835 1.00 97.19 164 GLY A CA 1
ATOM 1321 C C . GLY A 1 164 ? 2.300 5.602 -0.832 1.00 97.19 164 GLY A C 1
ATOM 1322 O O . GLY A 1 164 ? 3.456 5.486 -1.227 1.00 97.19 164 GLY A O 1
ATOM 1323 N N . VAL A 1 165 ? 1.974 5.545 0.456 1.00 96.50 165 VAL A N 1
ATOM 1324 C CA . VAL A 1 165 ? 2.932 5.194 1.518 1.00 96.50 165 VAL A CA 1
ATOM 1325 C C . VAL A 1 165 ? 2.432 3.992 2.297 1.00 96.50 165 VAL A C 1
ATOM 1327 O O . VAL A 1 165 ? 1.225 3.812 2.461 1.00 96.50 165 VAL A O 1
ATOM 1330 N N . GLN A 1 166 ? 3.343 3.179 2.815 1.00 93.69 166 GLN A N 1
ATOM 1331 C CA . GLN A 1 166 ? 2.993 2.135 3.770 1.00 93.69 166 GLN A CA 1
ATOM 1332 C C . GLN A 1 166 ? 3.406 2.526 5.178 1.00 93.69 166 GLN A C 1
ATOM 1334 O O . GLN A 1 166 ? 4.498 3.047 5.400 1.00 93.69 166 GLN A O 1
ATOM 1339 N N . VAL A 1 167 ? 2.534 2.225 6.132 1.00 92.50 167 VAL A N 1
ATOM 1340 C CA . VAL A 1 167 ? 2.755 2.483 7.551 1.00 92.50 167 VAL A CA 1
ATOM 1341 C C . VAL A 1 167 ? 2.694 1.182 8.333 1.00 92.50 167 VAL A C 1
ATOM 1343 O O . VAL A 1 167 ? 1.890 0.295 8.042 1.00 92.50 167 VAL A O 1
ATOM 1346 N N . ASP A 1 168 ? 3.559 1.088 9.331 1.00 87.12 168 ASP A N 1
ATOM 1347 C CA . ASP A 1 168 ? 3.393 0.172 10.451 1.00 87.12 168 ASP A CA 1
ATOM 1348 C C . ASP A 1 168 ? 2.666 0.933 11.570 1.00 87.12 168 ASP A C 1
ATOM 1350 O O . ASP A 1 168 ? 2.806 2.154 11.695 1.00 87.12 168 ASP A O 1
ATOM 1354 N N . LEU A 1 169 ? 1.849 0.230 12.346 1.00 88.38 169 LEU A N 1
ATOM 1355 C CA . LEU A 1 169 ? 1.099 0.808 13.461 1.00 88.38 169 LEU A CA 1
ATOM 1356 C C . LEU A 1 169 ? 1.675 0.412 14.829 1.00 88.38 169 LEU A C 1
ATOM 1358 O O . LEU A 1 169 ? 0.999 0.566 15.848 1.00 88.38 169 LEU A O 1
ATOM 1362 N N . GLY A 1 170 ? 2.905 -0.107 14.851 1.00 76.38 170 GLY A N 1
ATOM 1363 C CA . GLY A 1 170 ? 3.595 -0.537 16.064 1.00 76.38 170 GLY A CA 1
ATOM 1364 C C . GLY A 1 170 ? 3.018 -1.832 16.630 1.00 76.38 170 GLY A C 1
ATOM 1365 O O . GLY A 1 170 ? 3.044 -2.049 17.840 1.00 76.38 170 GLY A O 1
ATOM 1366 N N . LEU A 1 171 ? 2.445 -2.672 15.767 1.00 75.38 171 LEU A N 1
ATOM 1367 C CA . LEU A 1 171 ? 1.920 -3.982 16.128 1.00 75.38 171 LEU A CA 1
ATOM 1368 C C . LEU A 1 171 ? 2.742 -5.026 15.386 1.00 75.38 171 LEU A C 1
ATOM 1370 O O . LEU A 1 171 ? 2.748 -5.048 14.161 1.00 75.38 171 LEU A O 1
ATOM 1374 N N . GLY A 1 172 ? 3.440 -5.893 16.113 1.00 66.44 172 GLY A N 1
ATOM 1375 C CA . GLY A 1 172 ? 4.179 -6.980 15.491 1.00 66.44 172 GLY A CA 1
ATOM 1376 C C . GLY A 1 172 ? 5.238 -7.583 16.406 1.00 66.44 172 GLY A C 1
ATOM 1377 O O . GLY A 1 172 ? 5.727 -6.919 17.319 1.00 66.44 172 GLY A O 1
ATOM 1378 N N . PRO A 1 173 ? 5.611 -8.845 16.170 1.00 56.44 173 PRO A N 1
ATOM 1379 C CA . PRO A 1 173 ? 6.533 -9.547 17.046 1.00 56.44 173 PRO A CA 1
ATOM 1380 C C . PRO A 1 173 ? 8.022 -9.364 16.680 1.00 56.44 173 PRO A C 1
ATOM 1382 O O . PRO A 1 173 ? 8.895 -9.873 17.379 1.00 56.44 173 PRO A O 1
ATOM 1385 N N . ALA A 1 174 ? 8.348 -8.664 15.588 1.00 47.50 174 ALA A N 1
ATOM 1386 C CA . ALA A 1 174 ? 9.730 -8.492 15.142 1.00 47.50 174 ALA A CA 1
ATOM 1387 C C . ALA A 1 174 ? 10.549 -7.603 16.113 1.00 47.50 174 ALA A C 1
ATOM 1389 O O . ALA A 1 174 ? 10.037 -6.569 16.561 1.00 47.50 174 ALA A O 1
ATOM 1390 N N . PRO A 1 175 ? 11.830 -7.925 16.398 1.00 36.94 175 PRO A N 1
ATOM 1391 C CA . PRO A 1 175 ? 12.752 -7.039 17.112 1.00 36.94 175 PRO A CA 1
ATOM 1392 C C . PRO A 1 175 ? 13.060 -5.818 16.228 1.00 36.94 175 PRO A C 1
ATOM 1394 O O . PRO A 1 175 ? 13.996 -5.800 15.438 1.00 36.94 175 PRO A O 1
ATOM 1397 N N . GLY A 1 176 ? 12.177 -4.826 16.295 1.00 41.53 176 GLY A N 1
ATOM 1398 C CA . GLY A 1 176 ? 12.097 -3.707 15.354 1.00 41.53 176 GLY A CA 1
ATOM 1399 C C . GLY A 1 176 ? 10.709 -3.066 15.323 1.00 41.53 176 GLY A C 1
ATOM 1400 O O . GLY A 1 176 ? 10.604 -1.886 15.019 1.00 41.53 176 GLY A O 1
ATOM 1401 N N . ALA A 1 177 ? 9.663 -3.772 15.770 1.00 44.50 177 ALA A N 1
ATOM 1402 C CA . ALA A 1 177 ? 8.366 -3.169 16.093 1.00 44.50 177 ALA A CA 1
ATOM 1403 C C . ALA A 1 177 ? 8.469 -2.127 17.230 1.00 44.50 177 ALA A C 1
ATOM 1405 O O . ALA A 1 177 ? 7.655 -1.215 17.302 1.00 44.50 177 ALA A O 1
ATOM 1406 N N . ALA A 1 178 ? 9.523 -2.200 18.057 1.00 37.69 178 ALA A N 1
ATOM 1407 C CA . ALA A 1 178 ? 9.903 -1.151 19.011 1.00 37.69 178 ALA A CA 1
ATOM 1408 C C . ALA A 1 178 ? 10.502 0.114 18.349 1.00 37.69 178 ALA A C 1
ATOM 1410 O O . ALA A 1 178 ? 10.556 1.158 18.989 1.00 37.69 178 ALA A O 1
ATOM 1411 N N . ASN A 1 179 ? 10.929 0.021 17.082 1.00 40.28 179 ASN A N 1
ATOM 1412 C CA . ASN A 1 179 ? 11.424 1.128 16.251 1.00 40.28 179 ASN A CA 1
ATOM 1413 C C . ASN A 1 179 ? 10.404 1.554 15.174 1.00 40.28 179 ASN A C 1
ATOM 1415 O O . ASN A 1 179 ? 10.675 2.478 14.409 1.00 40.28 179 ASN A O 1
ATOM 1419 N N . GLY A 1 180 ? 9.256 0.874 15.076 1.00 51.44 180 GLY A N 1
ATOM 1420 C CA . GLY A 1 180 ? 8.149 1.299 14.228 1.00 51.44 180 GLY A CA 1
ATOM 1421 C C . GLY A 1 180 ? 7.522 2.572 14.787 1.00 51.44 180 GLY A C 1
ATOM 1422 O O . GLY A 1 180 ? 7.460 2.770 16.001 1.00 51.44 180 GLY A O 1
ATOM 1423 N N . HIS A 1 181 ? 7.059 3.454 13.906 1.00 59.03 181 HIS A N 1
ATOM 1424 C CA . HIS A 1 181 ? 6.334 4.641 14.339 1.00 59.03 181 HIS A CA 1
ATOM 1425 C C . HIS A 1 181 ? 5.076 4.232 15.111 1.00 59.03 181 HIS A C 1
ATOM 1427 O O . HIS A 1 181 ? 4.350 3.321 14.706 1.00 59.03 181 HIS A O 1
ATOM 1433 N N . SER A 1 182 ? 4.799 4.922 16.222 1.00 77.88 182 SER A N 1
ATOM 1434 C CA . SER A 1 182 ? 3.490 4.799 16.858 1.00 77.88 182 SER A CA 1
ATOM 1435 C C . SER A 1 182 ? 2.413 5.170 15.837 1.00 77.88 182 SER A C 1
ATOM 1437 O O . SER A 1 182 ? 2.654 5.951 14.915 1.00 77.88 182 SER A O 1
ATOM 1439 N N . HIS A 1 183 ? 1.208 4.634 15.985 1.00 79.81 183 HIS A N 1
ATOM 1440 C CA . HIS A 1 183 ? 0.105 4.988 15.095 1.00 79.81 183 HIS A CA 1
ATOM 1441 C C . HIS A 1 183 ? -0.158 6.508 15.031 1.00 79.81 183 HIS A C 1
ATOM 1443 O O . HIS A 1 183 ? -0.553 7.004 13.978 1.00 79.81 183 HIS A O 1
ATOM 1449 N N . GLU A 1 184 ? 0.104 7.268 16.103 1.00 86.94 184 GLU A N 1
ATOM 1450 C CA . GLU A 1 184 ? 0.037 8.734 16.091 1.00 86.94 184 GLU A CA 1
ATOM 1451 C C . GLU A 1 184 ? 1.128 9.361 15.224 1.00 86.94 184 GLU A C 1
ATOM 1453 O O . GLU A 1 184 ? 0.827 10.259 14.440 1.00 86.94 184 GLU A O 1
ATOM 1458 N N . LEU A 1 185 ? 2.371 8.881 15.325 1.00 87.00 185 LEU A N 1
ATOM 1459 C CA . LEU A 1 185 ? 3.469 9.354 14.483 1.00 87.00 185 LEU A CA 1
ATOM 1460 C C . LEU A 1 185 ? 3.228 8.991 13.011 1.00 87.00 185 LEU A C 1
ATOM 1462 O O . LEU A 1 185 ? 3.365 9.846 12.137 1.00 87.00 185 LEU A O 1
ATOM 1466 N N . SER A 1 186 ? 2.771 7.767 12.734 1.00 91.06 186 SER A N 1
ATOM 1467 C CA . SER A 1 186 ? 2.340 7.350 11.396 1.00 91.06 186 SER A CA 1
ATOM 1468 C C . SER A 1 186 ? 1.227 8.256 10.856 1.00 91.06 186 SER A C 1
ATOM 1470 O O . SER A 1 186 ? 1.280 8.672 9.699 1.00 91.06 186 SER A O 1
ATOM 1472 N N . ALA A 1 187 ? 0.237 8.623 11.678 1.00 93.62 187 ALA A N 1
ATOM 1473 C CA . ALA A 1 187 ? -0.826 9.540 11.266 1.00 93.62 187 ALA A CA 1
ATOM 1474 C C . ALA A 1 187 ? -0.313 10.966 11.016 1.00 93.62 187 ALA A C 1
ATOM 1476 O O . ALA A 1 187 ? -0.736 11.605 10.052 1.00 93.62 187 ALA A O 1
ATOM 1477 N N . ALA A 1 188 ? 0.600 11.466 11.852 1.00 92.94 188 ALA A N 1
ATOM 1478 C CA . ALA A 1 188 ? 1.213 12.781 11.683 1.00 92.94 188 ALA A CA 1
ATOM 1479 C C . ALA A 1 188 ? 2.004 12.865 10.368 1.00 92.94 188 ALA A C 1
ATOM 1481 O O . ALA A 1 188 ? 1.818 13.809 9.601 1.00 92.94 188 ALA A O 1
ATOM 1482 N N . LEU A 1 189 ? 2.798 11.836 10.054 1.00 93.38 189 LEU A N 1
ATOM 1483 C CA . LEU A 1 189 ? 3.523 11.749 8.786 1.00 93.38 189 LEU A CA 1
ATOM 1484 C C . LEU A 1 189 ? 2.574 11.703 7.592 1.00 93.38 189 LEU A C 1
ATOM 1486 O O . LEU A 1 189 ? 2.770 12.436 6.631 1.00 93.38 189 LEU A O 1
ATOM 1490 N N . VAL A 1 190 ? 1.507 10.901 7.645 1.00 95.81 190 VAL A N 1
ATOM 1491 C CA . VAL A 1 190 ? 0.518 10.855 6.555 1.00 95.81 190 VAL A CA 1
ATOM 1492 C C . VAL A 1 190 ? -0.163 12.214 6.356 1.00 95.81 190 VAL A C 1
ATOM 1494 O O . VAL A 1 190 ? -0.336 12.640 5.215 1.00 95.81 190 VAL A O 1
ATOM 1497 N N . GLN A 1 191 ? -0.499 12.930 7.433 1.00 94.62 191 GLN A N 1
ATOM 1498 C CA . GLN A 1 191 ? -1.058 14.284 7.342 1.00 94.62 191 GLN A CA 1
ATOM 1499 C C . GLN A 1 191 ? -0.068 15.292 6.744 1.00 94.62 191 GLN A C 1
ATOM 1501 O O . GLN A 1 191 ? -0.458 16.113 5.915 1.00 94.62 191 GLN A O 1
ATOM 1506 N N . GLN A 1 192 ? 1.209 15.211 7.123 1.00 94.38 192 GLN A N 1
ATOM 1507 C CA . GLN A 1 192 ? 2.270 16.060 6.582 1.00 94.38 192 GLN A CA 1
ATOM 1508 C C . GLN A 1 192 ? 2.514 15.784 5.093 1.00 94.38 192 GLN A C 1
ATOM 1510 O O . GLN A 1 192 ? 2.586 16.707 4.282 1.00 94.38 192 GLN A O 1
ATOM 1515 N N . LEU A 1 193 ? 2.633 14.509 4.728 1.00 95.00 193 LEU A N 1
ATOM 1516 C CA . LEU A 1 193 ? 2.980 14.057 3.383 1.00 95.00 193 LEU A CA 1
ATOM 1517 C C . LEU A 1 193 ? 1.830 14.192 2.383 1.00 95.00 193 LEU A C 1
ATOM 1519 O O . LEU A 1 193 ? 2.086 14.279 1.177 1.00 95.00 193 LEU A O 1
ATOM 1523 N N . LYS A 1 194 ? 0.582 14.152 2.866 1.00 95.38 194 LYS A N 1
ATOM 1524 C CA . LYS A 1 194 ? -0.645 14.167 2.054 1.00 95.38 194 LYS A CA 1
ATOM 1525 C C . LYS A 1 194 ? -0.564 13.201 0.854 1.00 95.38 194 LYS A C 1
ATOM 1527 O O . LYS A 1 194 ? -0.674 13.644 -0.290 1.00 95.38 194 LYS A O 1
ATOM 1532 N N . PRO A 1 195 ? -0.281 11.901 1.073 1.00 97.12 195 PRO A N 1
ATOM 1533 C CA . PRO A 1 195 ? -0.253 10.928 -0.012 1.00 97.12 195 PRO A CA 1
ATOM 1534 C C . PRO A 1 195 ? -1.669 10.696 -0.555 1.00 97.12 195 PRO A C 1
ATOM 1536 O O . PRO A 1 195 ? -2.658 10.921 0.140 1.00 97.12 195 PRO A O 1
ATOM 1539 N N . ASN A 1 196 ? -1.776 10.179 -1.775 1.00 98.06 196 ASN A N 1
ATOM 1540 C CA . ASN A 1 196 ? -3.064 9.766 -2.325 1.00 98.06 196 ASN A CA 1
ATOM 1541 C C . ASN A 1 196 ? -3.570 8.487 -1.651 1.00 98.06 196 ASN A C 1
ATOM 1543 O O . ASN A 1 196 ? -4.767 8.379 -1.409 1.00 98.06 196 ASN A O 1
ATOM 1547 N N . ALA A 1 197 ? -2.674 7.543 -1.330 1.00 97.94 197 ALA A N 1
ATOM 1548 C CA . ALA A 1 197 ? -3.001 6.305 -0.621 1.00 97.94 197 ALA A CA 1
ATOM 1549 C C . ALA A 1 197 ? -2.133 6.064 0.613 1.00 97.94 197 ALA A C 1
ATOM 1551 O O . ALA A 1 197 ? -0.956 6.423 0.659 1.00 97.94 197 ALA A O 1
ATOM 1552 N N . VAL A 1 198 ? -2.698 5.325 1.566 1.00 98.00 198 VAL A N 1
ATOM 1553 C CA . VAL A 1 198 ? -1.947 4.681 2.639 1.00 98.00 198 VAL A CA 1
ATOM 1554 C C . VAL A 1 198 ? -2.237 3.185 2.702 1.00 98.00 198 VAL A C 1
ATOM 1556 O O . VAL A 1 198 ? -3.389 2.754 2.641 1.00 98.00 198 VAL A O 1
ATOM 1559 N N . GLY A 1 199 ? -1.186 2.381 2.834 1.00 96.62 199 GLY A N 1
ATOM 1560 C CA . GLY A 1 199 ? -1.263 0.952 3.108 1.00 96.62 199 GLY A CA 1
ATOM 1561 C C . GLY A 1 199 ? -0.884 0.626 4.548 1.00 96.62 199 GLY A C 1
ATOM 1562 O O . GLY A 1 199 ? 0.165 1.057 5.013 1.00 96.62 199 GLY A O 1
ATOM 1563 N N . ILE A 1 200 ? -1.703 -0.159 5.247 1.00 95.56 200 ILE A N 1
ATOM 1564 C CA . ILE A 1 200 ? -1.414 -0.595 6.620 1.00 95.56 200 ILE A CA 1
ATOM 1565 C C . ILE A 1 20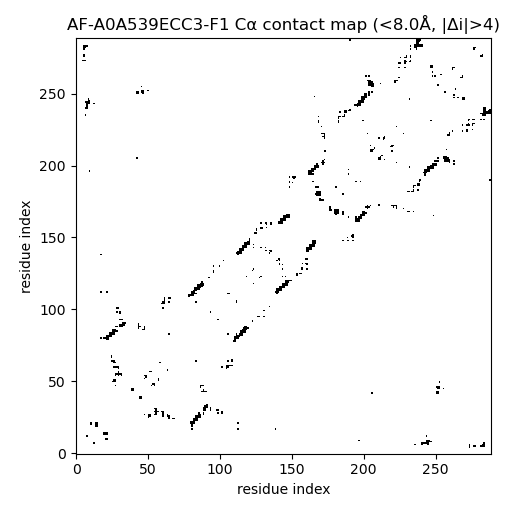0 ? -0.718 -1.957 6.570 1.00 95.56 200 ILE A C 1
ATOM 1567 O O . ILE A 1 200 ? -1.302 -2.937 6.098 1.00 95.56 200 ILE A O 1
ATOM 1571 N N . LYS A 1 201 ? 0.536 -2.023 7.026 1.00 91.44 201 LYS A N 1
ATOM 1572 C CA . LYS A 1 201 ? 1.319 -3.264 7.073 1.00 91.44 201 LYS A CA 1
ATOM 1573 C C . LYS A 1 201 ? 0.756 -4.214 8.126 1.00 91.44 201 LYS A C 1
ATOM 1575 O O . LYS A 1 201 ? 0.430 -3.806 9.237 1.00 91.44 201 LYS A O 1
ATOM 1580 N N . ALA A 1 202 ? 0.653 -5.488 7.767 1.00 88.62 202 ALA A N 1
ATOM 1581 C CA . ALA A 1 202 ? 0.258 -6.535 8.698 1.00 88.62 202 ALA A CA 1
ATOM 1582 C C . ALA A 1 202 ? 1.433 -6.957 9.605 1.00 88.62 202 ALA A C 1
ATOM 1584 O O . ALA A 1 202 ? 2.569 -6.995 9.122 1.00 88.62 202 ALA A O 1
ATOM 1585 N N . PRO A 1 203 ? 1.167 -7.395 10.850 1.00 87.44 203 PRO A N 1
ATOM 1586 C CA . PRO A 1 203 ? 2.147 -8.003 11.755 1.00 87.44 203 PRO A CA 1
ATOM 1587 C C . PRO A 1 203 ? 2.527 -9.432 11.318 1.00 87.44 203 PRO A C 1
ATOM 1589 O O . PRO A 1 203 ? 2.398 -10.375 12.088 1.00 87.44 203 PRO A O 1
ATOM 1592 N N . ALA A 1 204 ? 2.931 -9.634 10.065 1.00 86.75 204 ALA A N 1
ATOM 1593 C CA . ALA A 1 204 ? 3.122 -10.963 9.489 1.00 86.75 204 ALA A CA 1
ATOM 1594 C C . ALA A 1 204 ? 4.465 -11.603 9.886 1.00 86.75 204 ALA A C 1
ATOM 1596 O O . ALA A 1 204 ? 5.528 -11.015 9.695 1.00 86.75 204 ALA A O 1
ATOM 1597 N N . VAL A 1 205 ? 4.416 -12.850 10.354 1.00 87.62 205 VAL A N 1
ATOM 1598 C CA . VAL A 1 205 ? 5.575 -13.719 10.589 1.00 87.62 205 VAL A CA 1
ATOM 1599 C C . VAL A 1 205 ? 5.784 -14.611 9.374 1.00 87.62 205 VAL A C 1
ATOM 1601 O O . VAL A 1 205 ? 4.862 -15.296 8.932 1.00 87.62 205 VAL A O 1
ATOM 1604 N N . VAL A 1 206 ? 7.000 -14.621 8.832 1.00 86.06 206 VAL A N 1
ATOM 1605 C CA . VAL A 1 206 ? 7.323 -15.314 7.579 1.00 86.06 206 VAL A CA 1
ATOM 1606 C C . VAL A 1 206 ? 8.104 -16.593 7.867 1.00 86.06 206 VAL A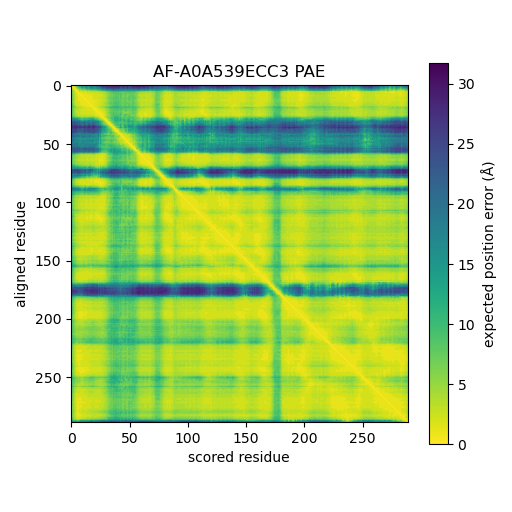 C 1
ATOM 1608 O O . VAL A 1 206 ? 9.099 -16.573 8.585 1.00 86.06 206 VAL A O 1
ATOM 1611 N N . ALA A 1 207 ? 7.688 -17.714 7.278 1.00 87.00 207 ALA A N 1
ATOM 1612 C CA . ALA A 1 207 ? 8.323 -19.018 7.438 1.00 87.00 207 ALA A CA 1
ATOM 1613 C C . ALA A 1 207 ? 9.839 -18.956 7.195 1.00 87.00 207 ALA A C 1
ATOM 1615 O O . ALA A 1 207 ? 10.314 -18.304 6.266 1.00 87.00 207 ALA A O 1
ATOM 1616 N N . GLY A 1 208 ? 10.621 -19.659 8.013 1.00 82.44 208 GLY A N 1
ATOM 1617 C CA . GLY A 1 208 ? 12.072 -19.742 7.837 1.00 82.44 208 GLY A CA 1
ATOM 1618 C C . GLY A 1 208 ? 12.853 -18.469 8.191 1.00 82.44 208 GLY A C 1
ATOM 1619 O O . GLY A 1 208 ? 14.030 -18.382 7.842 1.00 82.44 208 GLY A O 1
ATOM 1620 N N . THR A 1 209 ? 12.248 -17.475 8.851 1.00 82.88 209 THR A N 1
ATOM 1621 C CA . THR A 1 209 ? 12.999 -16.379 9.492 1.00 82.88 209 THR A CA 1
ATOM 1622 C C . THR A 1 209 ? 13.362 -16.712 10.945 1.00 82.88 209 THR A C 1
ATOM 1624 O O . THR A 1 209 ? 12.969 -17.749 11.490 1.00 82.88 209 THR A O 1
ATOM 1627 N N . ALA A 1 210 ? 14.156 -15.851 11.592 1.00 84.12 210 ALA A N 1
ATOM 1628 C CA . ALA A 1 210 ? 14.442 -15.988 13.019 1.00 84.12 210 ALA A CA 1
ATOM 1629 C C . ALA A 1 210 ? 13.178 -15.779 13.869 1.00 84.12 210 ALA A C 1
ATOM 1631 O O . ALA A 1 210 ? 12.979 -16.482 14.858 1.00 84.12 210 ALA A O 1
ATOM 1632 N N . GLU A 1 211 ? 12.306 -14.873 13.436 1.00 85.31 211 GLU A N 1
ATOM 1633 C CA . GLU A 1 211 ? 11.014 -14.576 14.040 1.00 85.31 211 GLU A CA 1
ATOM 1634 C C . GLU A 1 211 ? 10.095 -15.797 13.977 1.00 85.31 211 GLU A C 1
ATOM 1636 O O . GLU A 1 211 ? 9.514 -16.152 14.995 1.00 85.31 211 GLU A O 1
ATOM 1641 N N . ALA A 1 212 ? 10.031 -16.514 12.848 1.00 88.25 212 ALA A N 1
ATOM 1642 C CA . ALA A 1 212 ? 9.249 -17.753 12.765 1.00 88.25 212 ALA A CA 1
ATOM 1643 C C . ALA A 1 212 ? 9.679 -18.795 13.807 1.00 88.25 212 ALA A C 1
ATOM 1645 O O . ALA A 1 212 ? 8.828 -19.381 14.468 1.00 88.25 212 ALA A O 1
ATOM 1646 N N . ARG A 1 213 ? 10.987 -18.963 14.044 1.00 89.19 213 ARG A N 1
ATOM 1647 C CA . ARG A 1 213 ? 11.481 -19.886 15.083 1.00 89.19 213 ARG A CA 1
ATOM 1648 C C . ARG A 1 213 ? 11.058 -19.468 16.491 1.00 89.19 213 ARG A C 1
ATOM 1650 O O . ARG A 1 213 ? 10.774 -20.316 17.332 1.00 89.19 213 ARG A O 1
ATOM 1657 N N . LEU A 1 214 ? 11.050 -18.165 16.774 1.00 89.00 214 LEU A N 1
ATOM 1658 C CA . LEU A 1 214 ? 10.593 -17.646 18.064 1.00 89.00 214 LEU A CA 1
ATOM 1659 C C . LEU A 1 214 ? 9.069 -17.770 18.208 1.00 89.00 214 LEU A C 1
ATOM 1661 O O . LEU A 1 214 ? 8.597 -18.116 19.287 1.00 89.00 214 LEU A O 1
ATOM 1665 N N . TRP A 1 215 ? 8.319 -17.545 17.129 1.00 89.12 215 TRP A N 1
ATOM 1666 C CA . TRP A 1 215 ? 6.872 -17.741 17.060 1.00 89.12 215 TRP A CA 1
ATOM 1667 C C . TRP A 1 215 ? 6.474 -19.191 17.336 1.00 89.12 215 TRP A C 1
ATOM 1669 O O . TRP A 1 215 ? 5.680 -19.451 18.234 1.00 89.12 215 TRP A O 1
ATOM 1679 N N . GLU A 1 216 ? 7.091 -20.144 16.634 1.00 89.88 216 GLU A N 1
ATOM 1680 C CA . GLU A 1 216 ? 6.875 -21.586 16.822 1.00 89.88 216 GLU A CA 1
ATOM 1681 C C . GLU A 1 216 ? 7.200 -22.038 18.254 1.00 89.88 216 GLU A C 1
ATOM 1683 O O . GLU A 1 216 ? 6.550 -22.931 18.794 1.00 89.88 216 GLU A O 1
ATOM 1688 N N . ALA A 1 217 ? 8.176 -21.393 18.897 1.00 91.75 217 ALA A N 1
ATOM 1689 C CA . ALA A 1 217 ? 8.534 -21.637 20.291 1.00 91.75 217 ALA A CA 1
ATOM 1690 C C . ALA A 1 217 ? 7.624 -20.919 21.313 1.00 91.75 217 ALA A C 1
ATOM 1692 O O . ALA A 1 217 ? 7.912 -20.982 22.510 1.00 91.75 217 ALA A O 1
ATOM 1693 N N . GLY A 1 218 ? 6.583 -20.199 20.874 1.00 89.75 218 GLY A N 1
ATOM 1694 C CA . GLY A 1 218 ? 5.684 -19.425 21.740 1.00 89.75 218 GLY A CA 1
ATOM 1695 C C . GLY A 1 218 ? 6.342 -18.209 22.404 1.00 89.75 218 GLY A C 1
ATOM 1696 O O . GLY A 1 218 ? 5.886 -17.750 23.447 1.00 89.75 218 GLY A O 1
ATOM 1697 N N . LYS A 1 219 ? 7.450 -17.708 21.842 1.00 88.19 219 LYS A N 1
ATOM 1698 C CA . LYS A 1 219 ? 8.245 -16.587 22.383 1.00 88.19 219 LYS A CA 1
ATOM 1699 C C . LYS A 1 219 ? 7.911 -15.236 21.755 1.00 88.19 219 LYS A C 1
ATOM 1701 O O . LYS A 1 219 ? 8.501 -14.232 22.146 1.00 88.19 219 LYS A O 1
ATOM 1706 N N . LEU A 1 220 ? 7.009 -15.213 20.780 1.00 85.06 220 LEU A N 1
ATOM 1707 C CA . LEU A 1 220 ? 6.509 -14.000 20.148 1.00 85.06 220 LEU A CA 1
ATOM 1708 C C . LEU A 1 220 ? 5.013 -13.842 20.435 1.00 85.06 220 LEU A C 1
ATOM 1710 O O .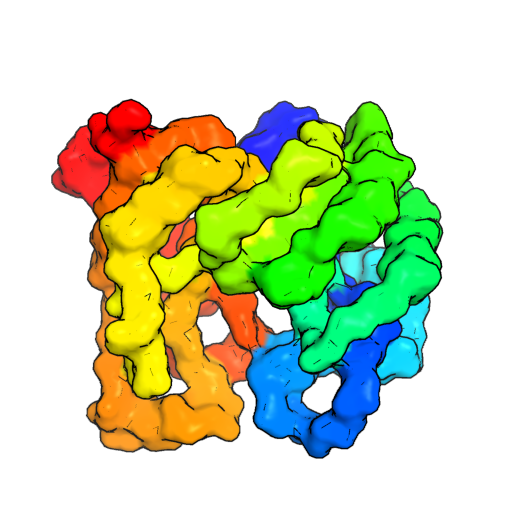 LEU A 1 220 ? 4.305 -14.848 20.437 1.00 85.06 220 LEU A O 1
ATOM 1714 N N . PRO A 1 221 ? 4.533 -12.611 20.686 1.00 81.38 221 PRO A N 1
ATOM 1715 C CA . PRO A 1 221 ? 3.116 -12.372 20.920 1.00 81.38 221 PRO A CA 1
ATOM 1716 C C . PRO A 1 221 ? 2.310 -12.600 19.640 1.00 81.38 221 PRO A C 1
ATOM 1718 O O . PRO A 1 221 ? 2.680 -12.084 18.583 1.00 81.38 221 PRO A O 1
ATOM 1721 N N . ASP A 1 222 ? 1.192 -13.318 19.756 1.00 87.88 222 ASP A N 1
ATOM 1722 C CA . ASP A 1 222 ? 0.181 -13.395 18.702 1.00 87.88 222 ASP A CA 1
ATOM 1723 C C . ASP A 1 222 ? -0.689 -12.136 18.759 1.00 87.88 222 ASP A C 1
ATOM 1725 O O . ASP A 1 222 ? -1.321 -11.841 19.774 1.00 87.88 222 ASP A O 1
ATOM 1729 N N . VAL A 1 223 ? -0.634 -11.326 17.701 1.00 89.75 223 VAL A N 1
ATOM 1730 C CA . VAL A 1 223 ? -1.394 -10.076 17.627 1.00 89.75 223 VAL A CA 1
ATOM 1731 C C . VAL A 1 223 ? -2.817 -10.426 17.229 1.00 89.75 223 VAL A C 1
ATOM 1733 O O . VAL A 1 223 ? -3.052 -10.833 16.093 1.00 89.75 223 VAL A O 1
ATOM 1736 N N . GLU A 1 224 ? -3.771 -10.216 18.130 1.00 93.31 224 GLU A N 1
ATOM 1737 C CA . GLU A 1 224 ? -5.188 -10.457 17.854 1.00 93.31 224 GLU A CA 1
ATOM 1738 C C . GLU A 1 224 ? -5.738 -9.488 16.797 1.00 93.31 224 GLU A C 1
ATOM 1740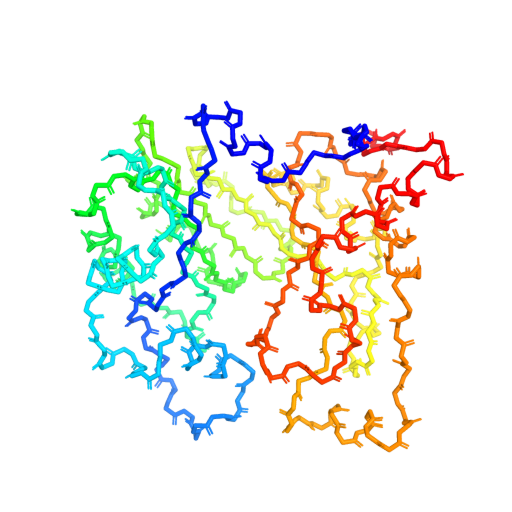 O O . GLU A 1 224 ? -5.330 -8.324 16.699 1.00 93.31 224 GLU A O 1
ATOM 1745 N N . LEU A 1 225 ? -6.711 -9.954 16.010 1.00 95.50 225 LEU A N 1
ATOM 1746 C CA . LEU A 1 225 ? -7.312 -9.144 14.948 1.00 95.50 225 LEU A CA 1
ATOM 1747 C C . LEU A 1 225 ? -7.986 -7.889 15.512 1.00 95.50 225 LEU A C 1
ATOM 1749 O O . LEU A 1 225 ? -7.895 -6.816 14.924 1.00 95.50 225 LEU A O 1
ATOM 1753 N N . GLU A 1 226 ? -8.664 -8.024 16.645 1.00 95.69 226 GLU A N 1
ATOM 1754 C CA . GLU A 1 226 ? -9.369 -6.948 17.329 1.00 95.69 226 GLU A CA 1
ATOM 1755 C C . GLU A 1 226 ? -8.386 -5.862 17.773 1.00 95.69 226 GLU A C 1
ATOM 1757 O O . GLU A 1 226 ? -8.667 -4.677 17.607 1.00 95.69 226 GLU A O 1
ATOM 1762 N N . GLN A 1 227 ? -7.199 -6.255 18.248 1.00 93.88 227 GLN A N 1
ATOM 1763 C CA . GLN A 1 227 ? -6.135 -5.320 18.611 1.00 93.88 227 GLN A CA 1
ATOM 1764 C C . GLN A 1 227 ? -5.613 -4.561 17.383 1.00 93.88 227 GLN A C 1
ATOM 1766 O O . GLN A 1 227 ? -5.423 -3.344 17.437 1.00 93.88 227 GLN A O 1
ATOM 1771 N N . PHE A 1 228 ? -5.406 -5.261 16.264 1.00 94.69 228 PHE A N 1
ATOM 1772 C CA . PHE A 1 228 ? -5.015 -4.632 15.002 1.00 94.69 228 PHE A CA 1
ATOM 1773 C C . PHE A 1 228 ? -6.082 -3.667 14.477 1.00 94.69 228 PHE A C 1
ATOM 1775 O O . PHE A 1 228 ? -5.768 -2.536 14.104 1.00 94.69 228 PHE A O 1
ATOM 1782 N N . ALA A 1 229 ? -7.343 -4.094 14.475 1.00 96.69 229 ALA A N 1
ATOM 1783 C CA . ALA A 1 229 ? -8.469 -3.300 14.008 1.00 96.69 229 ALA A CA 1
ATOM 1784 C C . ALA A 1 229 ? -8.677 -2.040 14.853 1.00 96.69 229 ALA A C 1
ATOM 1786 O O . ALA A 1 229 ? -8.908 -0.963 14.302 1.00 96.69 229 ALA A O 1
ATOM 1787 N N . ASP A 1 230 ? -8.541 -2.161 16.173 1.00 95.75 230 ASP A N 1
ATOM 1788 C CA . ASP A 1 230 ? -8.602 -1.036 17.094 1.00 95.75 230 ASP A CA 1
ATOM 1789 C C . ASP A 1 230 ? -7.480 -0.028 16.799 1.00 95.75 230 ASP A C 1
ATOM 1791 O O . ASP A 1 230 ? -7.739 1.154 16.568 1.00 95.75 230 ASP A O 1
ATOM 1795 N N . ARG A 1 231 ? -6.234 -0.482 16.658 1.00 95.38 231 ARG A N 1
ATOM 1796 C CA . ARG A 1 231 ? -5.124 0.419 16.324 1.00 95.38 231 ARG A CA 1
ATOM 1797 C C . ARG A 1 231 ? -5.292 1.088 14.955 1.00 95.38 231 ARG A C 1
ATOM 1799 O O . ARG A 1 231 ? -5.014 2.278 14.800 1.00 95.38 231 ARG A O 1
ATOM 1806 N N . ALA A 1 232 ? -5.765 0.341 13.960 1.00 96.62 232 ALA A N 1
ATOM 1807 C CA . ALA A 1 232 ? -6.063 0.876 12.638 1.00 96.62 232 ALA A CA 1
ATOM 1808 C C . ALA A 1 232 ? -7.171 1.936 12.694 1.00 96.62 232 ALA A C 1
ATOM 1810 O O . ALA A 1 232 ? -7.037 2.979 12.062 1.00 96.62 232 ALA A O 1
ATOM 1811 N N . ALA A 1 233 ? -8.231 1.727 13.475 1.00 97.25 233 ALA A N 1
ATOM 1812 C CA . ALA A 1 233 ? -9.295 2.713 13.646 1.00 97.25 233 ALA A CA 1
ATOM 1813 C C . ALA A 1 233 ? -8.778 4.024 14.277 1.00 97.25 233 ALA A C 1
ATOM 1815 O O . ALA A 1 233 ? -9.067 5.096 13.747 1.00 97.25 233 ALA A O 1
ATOM 1816 N N . GLU A 1 234 ? -7.932 3.955 15.313 1.00 96.06 234 GLU A N 1
ATOM 1817 C CA . GLU A 1 234 ? -7.281 5.138 15.907 1.00 96.06 234 GLU A CA 1
ATOM 1818 C C . GLU A 1 234 ? -6.445 5.924 14.895 1.00 96.06 234 GLU A C 1
ATOM 1820 O O . GLU A 1 234 ? -6.485 7.159 14.861 1.00 96.06 234 GLU A O 1
ATOM 1825 N N . PHE A 1 235 ? -5.669 5.207 14.084 1.00 97.00 235 PHE A N 1
ATOM 1826 C CA . PHE A 1 235 ? -4.890 5.790 13.001 1.00 97.00 235 PHE A CA 1
ATOM 1827 C C . PHE A 1 235 ? -5.802 6.472 11.969 1.00 97.00 235 PHE A C 1
ATOM 1829 O O . PHE A 1 235 ? -5.590 7.636 11.626 1.00 97.00 235 PHE A O 1
ATOM 1836 N N . LEU A 1 236 ? -6.856 5.784 11.519 1.00 97.69 236 LEU A N 1
ATOM 1837 C CA . LEU A 1 236 ? -7.766 6.277 10.485 1.00 97.69 236 LEU A CA 1
ATOM 1838 C C . LEU A 1 236 ? -8.532 7.531 10.910 1.00 97.69 236 LEU A C 1
ATOM 1840 O O . LEU A 1 236 ? -8.735 8.426 10.092 1.00 97.69 236 LEU A O 1
ATOM 1844 N N . GLU A 1 237 ? -8.920 7.645 12.179 1.00 97.12 237 GLU A N 1
ATOM 1845 C CA . GLU A 1 237 ? -9.548 8.859 12.714 1.00 97.12 237 GLU A CA 1
ATOM 1846 C C . GLU A 1 237 ? -8.702 10.119 12.489 1.00 97.12 237 GLU A C 1
ATOM 1848 O O . GLU A 1 237 ? -9.257 11.207 12.361 1.00 97.12 237 GLU A O 1
ATOM 1853 N N . ARG A 1 238 ? -7.374 9.982 12.432 1.00 96.62 238 ARG A N 1
ATOM 1854 C CA . ARG A 1 238 ? -6.419 11.096 12.395 1.00 96.62 238 ARG A CA 1
ATOM 1855 C C . ARG A 1 238 ? -5.924 11.450 10.994 1.00 96.62 238 ARG A C 1
ATOM 1857 O O . ARG A 1 238 ? -5.233 12.448 10.853 1.00 96.62 238 ARG A O 1
ATOM 1864 N N . ILE A 1 239 ? -6.242 10.669 9.963 1.00 96.75 239 ILE A N 1
ATOM 1865 C CA . ILE A 1 239 ? -5.820 10.968 8.585 1.00 96.75 239 ILE A CA 1
ATOM 1866 C C . ILE A 1 239 ? -6.983 11.524 7.761 1.00 96.75 239 ILE A C 1
ATOM 1868 O O . ILE A 1 239 ? -8.132 11.139 7.964 1.00 96.75 239 ILE A O 1
ATOM 1872 N N . SER A 1 240 ? -6.691 12.409 6.803 1.00 96.62 240 SER A N 1
ATOM 1873 C CA . SER A 1 240 ? -7.711 13.015 5.933 1.00 96.62 240 SER A CA 1
ATOM 1874 C C . SER A 1 240 ? -8.565 11.962 5.220 1.00 96.62 240 SER A C 1
ATOM 1876 O O . SER A 1 240 ? -8.059 10.925 4.790 1.00 96.62 240 SER A O 1
ATOM 1878 N N . ARG A 1 241 ? -9.857 12.258 5.030 1.00 95.50 241 ARG A N 1
ATOM 1879 C CA . ARG A 1 241 ? -10.802 11.434 4.249 1.00 95.50 241 ARG A CA 1
ATOM 1880 C C . ARG A 1 241 ? -10.441 11.318 2.769 1.00 95.50 241 ARG A C 1
ATOM 1882 O O . ARG A 1 241 ? -10.920 10.411 2.092 1.00 95.50 241 ARG A O 1
ATOM 1889 N N . GLU A 1 242 ? -9.617 12.228 2.267 1.00 95.56 242 GLU A N 1
ATOM 1890 C CA . GLU A 1 242 ? -9.159 12.215 0.877 1.00 95.56 242 GLU A CA 1
ATOM 1891 C C . GLU A 1 242 ? -8.127 11.111 0.618 1.00 95.56 242 GLU A C 1
ATOM 1893 O O . GLU A 1 242 ? -8.021 10.631 -0.509 1.00 95.56 242 GLU A O 1
ATOM 1898 N N . VAL A 1 243 ? -7.415 10.657 1.658 1.00 97.94 243 VAL A N 1
ATOM 1899 C CA . VAL A 1 243 ? -6.438 9.568 1.550 1.00 97.94 243 VAL A CA 1
ATOM 1900 C C . VAL A 1 243 ? -7.173 8.238 1.398 1.00 97.94 243 VAL A C 1
ATOM 1902 O O . VAL A 1 243 ? -7.960 7.851 2.265 1.00 97.94 243 VAL A O 1
ATOM 1905 N N . VAL A 1 244 ? -6.899 7.502 0.323 1.00 97.81 244 VAL A N 1
ATOM 1906 C CA . VAL A 1 244 ? -7.484 6.171 0.122 1.00 97.81 244 VAL A CA 1
ATOM 1907 C C . VAL A 1 244 ? -6.719 5.123 0.924 1.00 97.81 244 VAL A C 1
ATOM 1909 O O . VAL A 1 244 ? -5.499 5.170 1.059 1.00 97.81 244 VAL A O 1
ATOM 1912 N N . VAL A 1 245 ? -7.432 4.142 1.459 1.00 98.12 245 VAL A N 1
ATOM 1913 C CA . VAL A 1 245 ? -6.886 3.196 2.432 1.00 98.12 245 VAL A CA 1
ATOM 1914 C C . VAL A 1 245 ? -6.786 1.809 1.818 1.00 98.12 245 VAL A C 1
ATOM 1916 O O . VAL A 1 245 ? -7.779 1.233 1.368 1.00 98.12 245 VAL A O 1
ATOM 1919 N N . ASN A 1 246 ? -5.589 1.232 1.853 1.00 96.69 246 ASN A N 1
ATOM 1920 C CA . ASN A 1 246 ? -5.359 -0.194 1.688 1.00 96.69 246 ASN A CA 1
ATOM 1921 C C . ASN A 1 246 ? -5.173 -0.835 3.084 1.00 96.69 246 ASN A C 1
ATOM 1923 O O . ASN A 1 246 ? -4.070 -0.816 3.624 1.00 96.69 246 ASN A O 1
ATOM 1927 N N . PRO A 1 247 ? -6.235 -1.401 3.686 1.00 95.44 247 PRO A N 1
ATOM 1928 C CA . PRO A 1 247 ? -6.272 -1.762 5.109 1.00 95.44 247 PRO A CA 1
ATOM 1929 C C . PRO A 1 247 ? -5.391 -2.952 5.492 1.00 95.44 247 PRO A C 1
ATOM 1931 O O . PRO A 1 247 ? -5.230 -3.236 6.673 1.00 95.44 247 PRO A O 1
ATOM 1934 N N . LEU A 1 248 ? -4.861 -3.670 4.503 1.00 94.50 248 LEU A N 1
ATOM 1935 C CA . LEU A 1 248 ? -3.998 -4.816 4.726 1.00 94.50 248 LEU A CA 1
ATOM 1936 C C . LEU A 1 248 ? -2.971 -4.915 3.601 1.00 94.50 248 LEU A C 1
ATOM 1938 O O . LEU A 1 248 ? -3.317 -5.202 2.448 1.00 94.50 248 LEU A O 1
ATOM 1942 N N . VAL A 1 249 ? -1.713 -4.692 3.957 1.00 91.31 249 VAL A N 1
ATOM 1943 C CA . VAL A 1 249 ? -0.543 -4.889 3.109 1.00 91.31 249 VAL A CA 1
ATOM 1944 C C . VAL A 1 249 ? 0.308 -6.012 3.685 1.00 91.31 249 VAL A C 1
ATOM 1946 O O . VAL A 1 249 ? 0.732 -5.961 4.839 1.00 91.31 249 VAL A O 1
ATOM 1949 N N . LEU A 1 250 ? 0.574 -7.019 2.855 1.00 86.62 250 LEU A N 1
ATOM 1950 C CA . LEU A 1 250 ? 1.460 -8.129 3.179 1.00 86.62 250 LEU A CA 1
ATOM 1951 C C . LEU A 1 250 ? 2.813 -7.904 2.503 1.00 86.62 250 LEU A C 1
ATOM 1953 O O . LEU A 1 250 ? 2.888 -7.754 1.286 1.00 86.62 250 LEU A O 1
ATOM 1957 N N . ASN A 1 251 ? 3.880 -7.910 3.299 1.00 76.56 251 ASN A N 1
ATOM 1958 C CA . ASN A 1 251 ? 5.264 -7.793 2.832 1.00 76.56 251 ASN A CA 1
ATOM 1959 C C . ASN A 1 251 ? 5.938 -9.167 2.677 1.00 76.56 251 ASN A C 1
ATOM 1961 O O . ASN A 1 251 ? 7.143 -9.293 2.858 1.00 76.56 251 ASN A O 1
ATOM 1965 N N . ALA A 1 252 ? 5.156 -10.196 2.353 1.00 76.50 252 ALA A N 1
ATOM 1966 C CA . ALA A 1 252 ? 5.606 -11.565 2.130 1.00 76.50 252 ALA A CA 1
ATOM 1967 C C . ALA A 1 252 ? 4.602 -12.302 1.223 1.00 76.50 252 ALA A C 1
ATOM 1969 O O . ALA A 1 252 ? 3.434 -11.901 1.169 1.00 76.50 252 ALA A O 1
ATOM 1970 N N . PRO A 1 253 ? 5.013 -13.370 0.510 1.00 76.62 253 PRO A N 1
ATOM 1971 C CA . PRO A 1 253 ? 4.073 -14.267 -0.149 1.00 76.62 253 PRO A CA 1
ATOM 1972 C C . PRO A 1 253 ? 3.017 -14.770 0.820 1.00 76.62 253 PRO A C 1
ATOM 1974 O O . PRO A 1 253 ? 3.360 -15.176 1.930 1.00 76.62 253 PRO A O 1
ATOM 1977 N N . PHE A 1 254 ? 1.773 -14.834 0.354 1.00 82.12 254 PHE A N 1
ATOM 1978 C CA . PHE A 1 254 ? 0.651 -15.351 1.130 1.00 82.12 254 PHE A CA 1
ATOM 1979 C C . PHE A 1 254 ? 0.988 -16.715 1.755 1.00 82.12 254 PHE A C 1
ATOM 1981 O O . PHE A 1 254 ? 1.033 -16.828 2.970 1.00 82.12 254 PHE A O 1
ATOM 1988 N N . ASP A 1 255 ? 1.408 -17.700 0.960 1.00 83.31 255 ASP A N 1
ATOM 1989 C CA . ASP A 1 255 ? 1.689 -19.062 1.450 1.00 83.31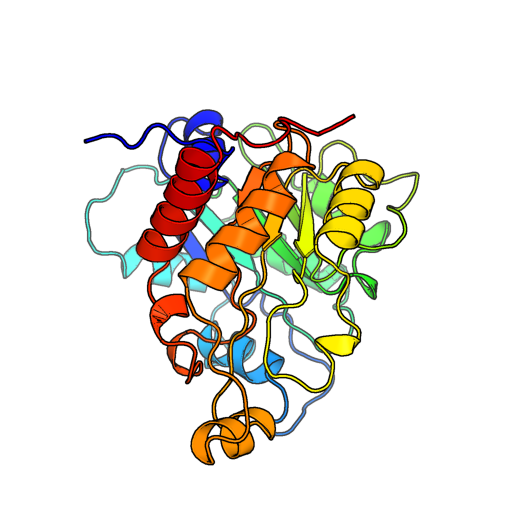 255 ASP A CA 1
ATOM 1990 C C . ASP A 1 255 ? 2.907 -19.176 2.388 1.00 83.31 255 ASP A C 1
ATOM 1992 O O . ASP A 1 255 ? 3.143 -20.227 2.978 1.00 83.31 255 ASP A O 1
ATOM 1996 N N . SER A 1 256 ? 3.700 -18.110 2.527 1.00 84.31 256 SER A N 1
ATOM 1997 C CA . SER A 1 256 ? 4.862 -18.087 3.422 1.00 84.31 256 SER A CA 1
ATOM 1998 C C . SER A 1 256 ? 4.562 -17.505 4.802 1.00 84.31 256 SER A C 1
ATOM 2000 O O . SER A 1 256 ? 5.415 -17.587 5.681 1.00 84.31 256 SER A O 1
ATOM 2002 N N . ILE A 1 257 ? 3.390 -16.899 5.011 1.00 89.00 257 ILE A N 1
ATOM 2003 C CA . ILE A 1 257 ? 3.057 -16.253 6.283 1.00 89.00 257 ILE A CA 1
ATOM 2004 C C . ILE A 1 257 ? 2.485 -17.293 7.248 1.00 89.00 257 ILE A C 1
ATOM 2006 O O . ILE A 1 257 ? 1.426 -17.869 6.999 1.00 89.00 257 ILE A O 1
ATOM 2010 N N . VAL A 1 258 ? 3.176 -17.504 8.369 1.00 90.38 258 VAL A N 1
ATOM 2011 C CA . VAL A 1 258 ? 2.821 -18.509 9.387 1.00 90.38 258 VAL A CA 1
ATOM 2012 C C . VAL A 1 258 ? 1.959 -17.950 10.520 1.00 90.38 258 VAL A C 1
ATOM 2014 O O . VAL A 1 258 ? 1.346 -18.720 11.252 1.00 90.38 258 VAL A O 1
ATOM 2017 N N . GLY A 1 259 ? 1.857 -16.626 10.649 1.00 89.81 259 GLY A N 1
ATOM 2018 C CA . GLY A 1 259 ? 0.974 -15.992 11.626 1.00 89.81 259 GLY A CA 1
ATOM 2019 C C . GLY A 1 259 ? 1.015 -14.462 11.579 1.00 89.81 259 GLY A C 1
ATOM 2020 O O . GLY A 1 259 ? 1.903 -13.907 10.927 1.00 89.81 259 GLY A O 1
ATOM 2021 N N . PRO A 1 260 ? 0.080 -13.773 12.255 1.00 91.50 260 PRO A N 1
ATOM 2022 C CA . PRO A 1 260 ? -1.183 -14.289 12.794 1.00 91.50 260 PRO A CA 1
ATOM 2023 C C . PRO A 1 260 ? -2.110 -14.838 11.701 1.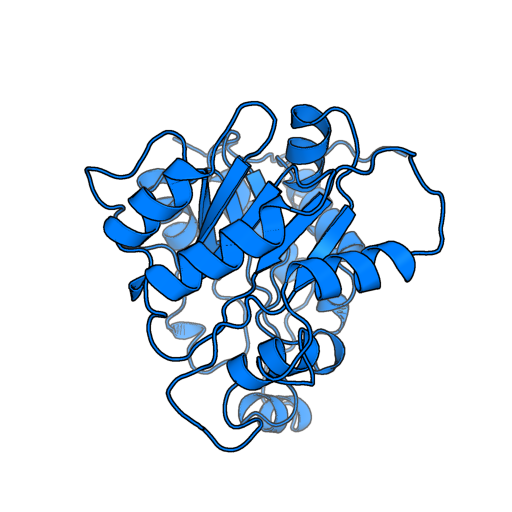00 91.50 260 PRO A C 1
ATOM 2025 O O . PRO A 1 260 ? -2.120 -14.338 10.580 1.00 91.50 260 PRO A O 1
ATOM 2028 N N . ALA A 1 261 ? -2.938 -15.842 11.998 1.00 92.56 261 ALA A N 1
ATOM 2029 C CA . ALA A 1 261 ? -3.734 -16.530 10.969 1.00 92.56 261 ALA A CA 1
ATOM 2030 C C . ALA A 1 261 ? -4.735 -15.618 10.227 1.00 92.56 261 ALA A C 1
ATOM 2032 O O . ALA A 1 261 ? -5.055 -15.848 9.058 1.00 92.56 261 ALA A O 1
ATOM 2033 N N . TRP A 1 262 ? -5.239 -14.570 10.884 1.00 94.62 262 TRP A N 1
ATOM 2034 C CA . TRP A 1 262 ? -6.243 -13.671 10.311 1.00 94.62 262 TRP A CA 1
ATOM 2035 C C . TRP A 1 262 ? -5.723 -12.831 9.136 1.00 94.62 262 TRP A C 1
ATOM 2037 O O . TRP A 1 262 ? -6.536 -12.374 8.332 1.00 94.62 262 TRP A O 1
ATOM 2047 N N . VAL A 1 263 ? -4.401 -12.673 8.979 1.00 92.31 263 VAL A N 1
ATOM 2048 C CA . VAL A 1 263 ? -3.787 -11.924 7.861 1.00 92.31 263 VAL A CA 1
ATOM 2049 C C . VAL A 1 263 ? -4.121 -12.534 6.495 1.00 92.31 263 VAL A C 1
ATOM 2051 O O . VAL A 1 263 ? -4.076 -11.856 5.471 1.00 92.31 263 VAL A O 1
ATOM 2054 N N . HIS A 1 264 ? -4.525 -13.804 6.480 1.00 92.56 264 HIS A N 1
ATOM 2055 C CA . HIS A 1 264 ? -4.940 -14.528 5.283 1.00 92.56 264 HIS A CA 1
ATOM 2056 C C . HIS A 1 264 ? -6.363 -14.193 4.823 1.00 92.56 264 HIS A C 1
ATOM 2058 O O . HIS A 1 264 ? -6.766 -14.551 3.718 1.00 92.56 264 HIS A O 1
ATOM 2064 N N . ASN A 1 265 ? -7.144 -13.486 5.643 1.00 94.62 265 ASN A N 1
ATOM 2065 C CA . ASN A 1 265 ? -8.523 -13.128 5.332 1.00 94.62 265 ASN A CA 1
ATOM 2066 C C . ASN A 1 265 ? -8.709 -11.609 5.297 1.00 94.62 265 ASN A C 1
ATOM 2068 O O . ASN A 1 265 ? -9.165 -10.984 6.255 1.00 94.62 265 ASN A O 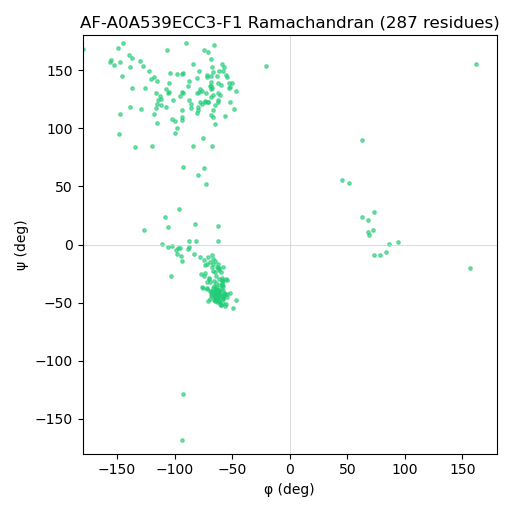1
ATOM 2072 N N . ARG A 1 266 ? -8.410 -11.016 4.137 1.00 92.94 266 ARG A N 1
ATOM 2073 C CA . ARG A 1 266 ? -8.550 -9.573 3.909 1.00 92.94 266 ARG A CA 1
ATOM 2074 C C . ARG A 1 266 ? -9.951 -9.042 4.223 1.00 92.94 266 ARG A C 1
ATOM 2076 O O . ARG A 1 266 ? -10.063 -7.977 4.817 1.00 92.94 266 ARG A O 1
ATOM 2083 N N . GLN A 1 267 ? -11.004 -9.757 3.824 1.00 93.75 267 GLN A N 1
ATOM 2084 C CA . GLN A 1 267 ? -12.376 -9.307 4.066 1.00 93.75 267 GLN A CA 1
ATOM 2085 C C . GLN A 1 267 ? -12.663 -9.211 5.569 1.00 93.75 267 GLN A C 1
ATOM 2087 O O . GLN A 1 267 ? -13.195 -8.201 6.019 1.00 93.75 267 GLN A O 1
ATOM 2092 N N . LYS A 1 268 ? -12.231 -10.212 6.346 1.00 95.69 268 LYS A N 1
ATOM 2093 C CA . LYS A 1 268 ? -12.362 -10.204 7.808 1.00 95.69 268 LYS A CA 1
ATOM 2094 C C . LYS A 1 268 ? -11.629 -9.014 8.438 1.00 95.69 268 LYS A C 1
ATOM 2096 O O . LYS A 1 268 ? -12.150 -8.407 9.367 1.00 95.69 268 LYS A O 1
ATOM 2101 N N . VAL A 1 269 ? -10.455 -8.649 7.918 1.00 96.50 269 VAL A N 1
ATOM 2102 C CA . VAL A 1 269 ? -9.709 -7.462 8.376 1.00 96.50 269 VAL A CA 1
ATOM 2103 C C . VAL A 1 269 ? -10.465 -6.166 8.073 1.00 96.50 269 VAL A C 1
ATOM 2105 O O . VAL A 1 269 ? -10.608 -5.323 8.955 1.00 96.50 269 VAL A O 1
ATOM 2108 N N . GLU A 1 270 ? -10.983 -6.013 6.851 1.00 96.44 270 GLU A N 1
ATOM 2109 C CA . GLU A 1 270 ? -11.792 -4.847 6.464 1.00 96.44 270 GLU A CA 1
ATOM 2110 C C . GLU A 1 270 ? -13.032 -4.685 7.358 1.00 96.44 270 GLU A C 1
ATOM 2112 O O . GLU A 1 270 ? -13.331 -3.583 7.821 1.00 96.44 270 GLU A O 1
ATOM 2117 N N . GLU A 1 271 ? -13.733 -5.787 7.628 1.00 96.31 271 GLU A N 1
ATOM 2118 C CA . GLU A 1 271 ? -14.909 -5.814 8.500 1.00 96.31 271 GLU A CA 1
ATOM 2119 C C . GLU A 1 271 ? -14.551 -5.460 9.948 1.00 96.31 271 GLU A C 1
ATOM 2121 O O . GLU A 1 271 ? -15.225 -4.625 10.550 1.00 96.31 271 GLU A O 1
ATOM 2126 N N . ALA A 1 272 ? -13.465 -6.020 10.489 1.00 97.50 272 ALA A N 1
ATOM 2127 C CA . ALA A 1 272 ? -13.021 -5.740 11.853 1.00 97.50 272 ALA A CA 1
ATOM 2128 C C . ALA A 1 272 ? -12.658 -4.261 12.055 1.00 97.50 272 ALA A C 1
ATOM 2130 O O . ALA A 1 272 ? -13.092 -3.656 13.034 1.00 97.50 272 ALA A O 1
ATOM 2131 N N . ILE A 1 273 ? -11.932 -3.645 11.112 1.00 97.69 273 ILE A N 1
ATOM 2132 C CA . ILE A 1 273 ? -11.607 -2.208 11.169 1.00 97.69 273 ILE A CA 1
ATOM 2133 C C . ILE A 1 273 ? -12.885 -1.363 11.133 1.00 97.69 273 ILE A C 1
ATOM 2135 O O . ILE A 1 273 ? -13.016 -0.395 11.885 1.00 97.69 273 ILE A O 1
ATOM 2139 N N . ASN A 1 274 ? -13.850 -1.725 10.280 1.00 97.19 274 ASN A N 1
ATOM 2140 C CA . ASN A 1 274 ? -15.113 -0.995 10.203 1.00 97.19 274 ASN A CA 1
ATOM 2141 C C . ASN A 1 274 ? -15.912 -1.085 11.510 1.00 97.19 274 ASN A C 1
ATOM 2143 O O . ASN A 1 274 ? -16.440 -0.072 11.966 1.00 97.19 274 ASN A O 1
ATOM 2147 N N . LEU A 1 275 ? -15.970 -2.272 12.122 1.00 97.19 275 LEU A N 1
ATOM 2148 C CA . LEU A 1 275 ? -16.623 -2.490 13.414 1.00 97.19 275 LEU A CA 1
ATOM 2149 C C . LEU A 1 275 ? -15.914 -1.740 14.549 1.00 97.19 275 LEU A C 1
ATOM 2151 O O . LEU A 1 275 ? -16.584 -1.169 15.402 1.00 97.19 275 LEU A O 1
ATOM 2155 N N . ALA A 1 276 ? -14.580 -1.674 14.541 1.00 97.69 276 ALA A N 1
ATOM 2156 C CA . ALA A 1 276 ? -13.819 -0.892 15.515 1.00 97.69 276 ALA A CA 1
ATOM 2157 C C . ALA A 1 276 ? -14.119 0.615 15.403 1.00 97.69 276 ALA A C 1
ATOM 2159 O O . ALA A 1 276 ? -14.330 1.286 16.413 1.00 97.69 276 ALA A O 1
ATOM 2160 N N . LEU A 1 277 ? -14.215 1.153 14.179 1.00 97.88 277 LEU A N 1
ATOM 2161 C CA . LEU A 1 277 ? -14.665 2.534 13.953 1.00 97.88 277 LEU A CA 1
ATOM 2162 C C . LEU A 1 277 ? -16.113 2.742 14.418 1.00 97.88 277 LEU A C 1
ATOM 2164 O O . LEU A 1 277 ? -16.427 3.766 15.019 1.00 97.88 277 LEU A O 1
ATOM 2168 N N . GLU A 1 278 ? -17.000 1.780 14.166 1.00 96.81 278 GLU A N 1
ATOM 2169 C CA . GLU A 1 278 ? -18.397 1.847 14.596 1.00 96.81 278 GLU A CA 1
ATOM 2170 C C . GLU A 1 278 ? -18.547 1.847 16.118 1.00 96.81 278 GLU A C 1
ATOM 2172 O O . GLU A 1 278 ? -19.222 2.725 16.654 1.00 96.81 278 GLU A O 1
ATOM 2177 N N . ALA A 1 279 ? -17.863 0.937 16.816 1.00 96.75 279 ALA A N 1
ATOM 2178 C CA . ALA A 1 279 ? -17.856 0.856 18.276 1.00 96.75 279 ALA A CA 1
ATOM 2179 C C . ALA A 1 279 ? -17.345 2.149 18.933 1.00 96.75 279 ALA A C 1
ATOM 2181 O O . ALA A 1 279 ? -17.775 2.507 20.028 1.00 96.75 279 ALA A O 1
ATOM 2182 N N . ARG A 1 280 ? -16.467 2.882 18.239 1.00 95.75 280 ARG A N 1
ATOM 2183 C CA . ARG A 1 280 ? -15.960 4.194 18.657 1.00 95.75 280 ARG A CA 1
ATOM 2184 C C . ARG A 1 280 ? -16.867 5.374 18.307 1.00 95.75 280 ARG A C 1
ATOM 2186 O O . ARG A 1 280 ? -16.560 6.497 18.698 1.00 95.75 280 ARG A O 1
ATOM 2193 N N . GLY A 1 281 ? -17.933 5.171 17.530 1.00 96.25 281 GLY A N 1
ATOM 2194 C CA . GLY A 1 281 ? -18.695 6.275 16.935 1.00 96.25 281 GLY A CA 1
ATOM 2195 C C . GLY A 1 281 ? -17.857 7.120 15.964 1.00 96.25 281 GLY A C 1
ATOM 2196 O O . GLY A 1 281 ? -18.156 8.289 15.735 1.00 96.25 281 GLY A O 1
ATOM 2197 N N . ALA A 1 282 ? -16.801 6.532 15.405 1.00 96.12 282 ALA A N 1
ATOM 2198 C CA . ALA A 1 282 ? -15.762 7.198 14.644 1.00 96.12 282 ALA A CA 1
ATOM 2199 C C . ALA A 1 282 ? -15.863 6.922 13.136 1.00 96.12 282 ALA A C 1
ATOM 2201 O O . ALA A 1 282 ? -16.603 6.055 12.660 1.00 96.12 282 ALA A O 1
ATOM 2202 N N . VAL A 1 283 ? -15.102 7.703 12.378 1.00 97.06 283 VAL A N 1
ATOM 2203 C CA . VAL A 1 283 ? -14.976 7.686 10.918 1.00 97.06 283 VAL A CA 1
ATOM 2204 C C . VAL A 1 283 ? -13.588 8.208 10.565 1.00 97.06 283 VAL A C 1
ATOM 2206 O O . VAL A 1 283 ? -13.012 8.991 11.328 1.00 97.06 283 VAL A O 1
ATOM 2209 N N . GLN A 1 284 ? -13.055 7.809 9.410 1.00 97.56 284 GLN A N 1
ATOM 2210 C CA . GLN A 1 284 ? -11.783 8.339 8.922 1.00 97.56 284 GLN A CA 1
ATOM 2211 C C . GLN A 1 284 ? -11.803 9.876 8.923 1.00 97.56 284 GLN A C 1
ATOM 2213 O O . GLN A 1 284 ? -12.798 10.499 8.538 1.00 97.56 284 GLN A O 1
ATOM 2218 N N . GLY A 1 285 ? -10.716 10.482 9.392 1.00 96.56 285 GLY A N 1
ATOM 2219 C CA . GLY A 1 285 ? -10.554 11.933 9.475 1.00 96.56 285 GLY A CA 1
ATOM 2220 C C . GLY A 1 285 ? -11.459 12.644 10.479 1.00 96.56 285 GLY A C 1
ATOM 2221 O O . GLY A 1 285 ? -11.512 13.866 10.460 1.00 96.56 285 GLY A O 1
ATOM 2222 N N . GLY A 1 286 ? -12.168 11.927 11.360 1.00 95.25 286 GLY A N 1
ATOM 2223 C CA . GLY A 1 286 ? -12.978 12.545 12.421 1.00 95.25 286 GLY A CA 1
ATOM 2224 C C . GLY A 1 286 ? -12.173 13.375 13.434 1.00 95.25 286 GLY A C 1
ATOM 2225 O O . GLY A 1 286 ? -12.752 14.180 14.157 1.00 95.25 286 GLY A O 1
ATOM 2226 N N . LYS A 1 287 ? -10.850 13.187 13.473 1.00 92.44 287 LYS A N 1
ATOM 2227 C CA . LYS A 1 287 ? -9.866 13.908 14.293 1.00 92.44 287 LYS A CA 1
ATOM 2228 C C . LYS A 1 287 ? -8.726 14.498 13.450 1.00 92.44 287 LYS A C 1
ATOM 2230 O O . LYS A 1 287 ? -7.699 14.866 14.014 1.00 92.44 287 LYS A O 1
ATOM 2235 N N . ALA A 1 288 ? -8.864 14.533 12.123 1.00 79.31 288 ALA A N 1
ATOM 2236 C CA . ALA A 1 288 ? -7.896 15.218 11.272 1.00 79.31 288 ALA A CA 1
ATOM 2237 C C . ALA A 1 288 ? -8.060 16.731 11.488 1.00 79.31 288 ALA A C 1
ATOM 2239 O O . ALA A 1 288 ? -9.175 17.243 11.366 1.00 79.31 288 ALA A O 1
ATOM 2240 N N . GLY A 1 289 ? -6.977 17.397 11.897 1.00 58.34 289 GLY A N 1
ATOM 2241 C CA . GLY A 1 289 ? -6.923 18.850 12.089 1.00 58.34 289 GLY A CA 1
ATOM 2242 C C . GLY A 1 289 ? -6.708 19.593 10.782 1.00 58.34 289 GLY A C 1
ATOM 2243 O O . GLY A 1 289 ? -6.030 19.031 9.892 1.00 58.34 289 GLY A O 1
#